Protein AF-A0A0F9AFU7-F1 (afdb_monomer_lite)

Structure (mmCIF, N/CA/C/O backbone):
data_AF-A0A0F9AFU7-F1
#
_entry.id   AF-A0A0F9AFU7-F1
#
loop_
_atom_site.group_PDB
_atom_site.id
_atom_site.type_symbol
_atom_site.label_atom_id
_atom_site.label_alt_id
_atom_site.label_comp_id
_atom_site.label_asym_id
_atom_site.label_entity_id
_atom_site.label_seq_id
_atom_site.pdbx_PDB_ins_code
_atom_site.Cartn_x
_atom_site.Cartn_y
_atom_site.Cartn_z
_atom_site.occupancy
_atom_site.B_iso_or_equiv
_atom_site.auth_seq_id
_atom_site.auth_comp_id
_atom_site.auth_asym_id
_atom_site.auth_atom_id
_atom_site.pdbx_PDB_model_num
ATOM 1 N N . GLY A 1 1 ? -1.092 7.666 -10.863 1.00 79.50 1 GLY A N 1
ATOM 2 C CA . GLY A 1 1 ? -0.490 7.343 -12.167 1.00 79.50 1 GLY A CA 1
ATOM 3 C C . GLY A 1 1 ? -0.559 5.853 -12.412 1.00 79.50 1 GLY A C 1
ATOM 4 O O . GLY A 1 1 ? -1.632 5.374 -12.739 1.00 79.50 1 GLY A O 1
ATOM 5 N N . ALA A 1 2 ? 0.532 5.123 -12.165 1.00 89.94 2 ALA A N 1
ATOM 6 C CA . ALA A 1 2 ? 0.658 3.689 -12.464 1.00 89.94 2 ALA A CA 1
ATOM 7 C C . ALA A 1 2 ? -0.481 2.803 -11.909 1.00 89.94 2 ALA A C 1
ATOM 9 O O . ALA A 1 2 ? -1.067 2.024 -12.652 1.00 89.94 2 ALA A O 1
ATOM 10 N N . ALA A 1 3 ? -0.871 2.971 -10.639 1.00 93.19 3 ALA A N 1
ATOM 11 C CA . ALA A 1 3 ? -1.998 2.228 -10.061 1.00 93.19 3 ALA A CA 1
ATOM 12 C C . ALA A 1 3 ? -3.334 2.494 -10.766 1.00 93.19 3 ALA A C 1
ATOM 14 O O . ALA A 1 3 ? -4.069 1.561 -11.068 1.00 93.19 3 ALA A O 1
ATOM 15 N N . SER A 1 4 ? -3.628 3.761 -11.064 1.00 92.88 4 SER A N 1
ATOM 16 C CA . SER A 1 4 ? -4.833 4.152 -11.798 1.00 92.88 4 SER A CA 1
ATOM 17 C C . SER A 1 4 ? -4.838 3.583 -13.217 1.00 92.88 4 SER A C 1
ATOM 19 O O . SER A 1 4 ? -5.886 3.161 -13.682 1.00 92.88 4 SER A O 1
ATOM 21 N N . ALA A 1 5 ? -3.680 3.526 -13.883 1.00 91.81 5 ALA A N 1
ATOM 22 C CA . ALA A 1 5 ? -3.558 2.913 -15.204 1.00 91.81 5 ALA A CA 1
ATOM 23 C C . ALA A 1 5 ? -3.865 1.408 -15.159 1.00 91.81 5 ALA A C 1
ATOM 25 O O . ALA A 1 5 ? -4.624 0.924 -15.992 1.00 91.81 5 ALA A O 1
ATOM 26 N N . MET A 1 6 ? -3.356 0.689 -14.150 1.00 94.81 6 MET A N 1
ATOM 27 C CA . MET A 1 6 ? -3.692 -0.725 -13.944 1.00 94.81 6 MET A CA 1
ATOM 28 C C . MET A 1 6 ? -5.191 -0.929 -13.699 1.00 94.81 6 MET A C 1
ATOM 30 O O . MET A 1 6 ? -5.783 -1.817 -14.298 1.00 94.81 6 MET A O 1
ATOM 34 N N . ILE A 1 7 ? -5.821 -0.093 -12.867 1.00 95.50 7 ILE A N 1
ATOM 35 C CA . ILE A 1 7 ? -7.273 -0.157 -12.620 1.00 95.50 7 ILE A CA 1
ATOM 36 C C . ILE A 1 7 ? -8.054 0.107 -13.916 1.00 95.50 7 ILE A C 1
ATOM 38 O O . ILE A 1 7 ? -8.916 -0.682 -14.291 1.00 95.50 7 ILE A O 1
ATOM 42 N N . ALA A 1 8 ? -7.704 1.162 -14.654 1.00 94.00 8 ALA A N 1
ATOM 43 C CA . ALA A 1 8 ? -8.353 1.486 -15.920 1.00 94.00 8 ALA A CA 1
ATOM 44 C C . ALA A 1 8 ? -8.182 0.361 -16.960 1.00 94.00 8 ALA A C 1
ATOM 46 O O . ALA A 1 8 ? -9.126 0.029 -17.671 1.00 94.00 8 ALA A O 1
ATOM 47 N N . ALA A 1 9 ? -7.014 -0.286 -17.016 1.00 92.31 9 ALA A N 1
ATOM 48 C CA . ALA A 1 9 ? -6.788 -1.461 -17.860 1.00 92.31 9 ALA A CA 1
ATOM 49 C C . ALA A 1 9 ? -7.528 -2.721 -17.359 1.00 92.31 9 ALA A C 1
ATOM 51 O O . ALA A 1 9 ? -7.772 -3.655 -18.130 1.00 92.31 9 ALA A O 1
ATOM 52 N N . ALA A 1 10 ? -7.875 -2.785 -16.071 1.00 92.56 10 ALA A N 1
ATOM 53 C CA . ALA A 1 10 ? -8.631 -3.884 -15.486 1.00 92.56 10 ALA A CA 1
ATOM 54 C C . ALA A 1 10 ? -10.128 -3.775 -15.810 1.00 92.56 10 ALA A C 1
ATOM 56 O O . ALA A 1 10 ? -10.689 -4.743 -16.324 1.00 92.56 10 ALA A O 1
ATOM 57 N N . ASP A 1 11 ? -10.765 -2.631 -15.547 1.00 92.50 11 ASP A N 1
ATOM 58 C CA . ASP A 1 11 ? -12.226 -2.474 -15.667 1.00 92.50 11 ASP A CA 1
ATOM 59 C C . ASP A 1 11 ? -12.706 -1.125 -16.237 1.00 92.50 11 ASP A C 1
ATOM 61 O O . ASP A 1 11 ? -13.910 -0.878 -16.292 1.00 92.50 11 ASP A O 1
ATOM 65 N N . GLY A 1 12 ? -11.795 -0.252 -16.672 1.00 90.56 12 GLY A N 1
ATOM 66 C CA . GLY A 1 12 ? -12.122 1.068 -17.220 1.00 90.56 12 GLY A CA 1
ATOM 67 C C . GLY A 1 12 ? -12.476 2.131 -16.177 1.00 90.56 12 GLY A C 1
ATOM 68 O O . GLY A 1 12 ? -12.792 3.258 -16.553 1.00 90.56 12 GLY A O 1
ATOM 69 N N . SER A 1 13 ? -12.427 1.816 -14.881 1.00 92.19 13 SER A N 1
ATOM 70 C CA . SER A 1 13 ? -12.729 2.788 -13.830 1.00 92.19 13 SER A CA 1
ATOM 71 C C . SER A 1 13 ? -11.543 3.703 -13.512 1.00 92.19 13 SER A C 1
ATOM 73 O O . SER A 1 13 ? -10.375 3.368 -13.729 1.00 92.19 13 SER A O 1
ATOM 75 N N . PHE A 1 14 ? -11.847 4.885 -12.971 1.00 90.69 14 PHE A N 1
ATOM 76 C CA . PHE A 1 14 ? -10.843 5.872 -12.585 1.00 90.69 14 PHE A CA 1
ATOM 77 C C . PHE A 1 14 ? -11.160 6.470 -11.208 1.00 90.69 14 PHE A C 1
ATOM 79 O O . PHE A 1 14 ? -11.957 7.402 -11.102 1.00 90.69 14 PHE A O 1
ATOM 86 N N . PRO A 1 15 ? -10.575 5.933 -10.123 1.00 89.62 15 PRO A N 1
ATOM 87 C CA . PRO A 1 15 ? -10.860 6.418 -8.776 1.00 89.62 15 PRO A CA 1
ATOM 88 C C . PRO A 1 15 ? -10.328 7.827 -8.540 1.00 89.62 15 PRO A C 1
ATOM 90 O O . PRO A 1 15 ? -9.174 8.115 -8.853 1.00 89.62 15 PRO A O 1
ATOM 93 N N . GLU A 1 16 ? -11.134 8.666 -7.894 1.00 88.19 16 GLU A N 1
ATOM 94 C CA . GLU A 1 16 ? -10.821 10.087 -7.694 1.00 88.19 16 GLU A CA 1
ATOM 95 C C . GLU A 1 16 ? -9.927 10.353 -6.474 1.00 88.19 16 GLU A C 1
ATOM 97 O O . GLU A 1 16 ? -9.190 11.336 -6.438 1.00 88.19 16 GLU A O 1
ATOM 102 N N . THR A 1 17 ? -9.958 9.476 -5.463 1.00 90.62 17 THR A N 1
ATOM 103 C CA . THR A 1 17 ? -9.197 9.660 -4.215 1.00 90.62 17 THR A CA 1
ATOM 104 C C . THR A 1 17 ? -8.090 8.622 -4.054 1.00 90.62 17 THR A C 1
ATOM 106 O O . THR A 1 17 ? -8.246 7.465 -4.448 1.00 90.62 17 THR A O 1
ATOM 109 N N . HIS A 1 18 ? -6.998 8.988 -3.371 1.00 88.69 18 HIS A N 1
ATOM 110 C CA . HIS A 1 18 ? -5.915 8.051 -3.041 1.00 88.69 18 HIS A CA 1
ATOM 111 C C . HIS A 1 18 ? -6.415 6.811 -2.288 1.00 88.69 18 HIS A C 1
ATOM 113 O O . HIS A 1 18 ? -5.990 5.697 -2.587 1.00 88.69 18 HIS A O 1
ATOM 119 N N . ALA A 1 19 ? -7.354 6.987 -1.353 1.00 89.31 19 ALA A N 1
ATOM 120 C CA . ALA A 1 19 ? -7.934 5.883 -0.597 1.00 89.31 19 ALA A CA 1
ATOM 121 C C . ALA A 1 19 ? -8.760 4.943 -1.490 1.00 89.31 19 ALA A C 1
ATOM 123 O O . ALA A 1 19 ? -8.636 3.725 -1.369 1.00 89.31 19 ALA A O 1
ATOM 124 N N . SER A 1 20 ? -9.575 5.483 -2.405 1.00 92.44 20 SER A N 1
ATOM 125 C CA . SER A 1 20 ? -10.328 4.662 -3.362 1.00 92.44 20 SER A CA 1
ATOM 126 C C . SER A 1 20 ? -9.406 3.942 -4.346 1.00 92.44 20 SER A C 1
ATOM 128 O O . SER A 1 20 ? -9.609 2.756 -4.592 1.00 92.44 20 SER A O 1
ATOM 130 N N . THR A 1 21 ? -8.350 4.605 -4.838 1.00 95.12 21 THR A N 1
ATOM 131 C CA . THR A 1 21 ? -7.337 3.972 -5.696 1.00 95.12 21 THR A CA 1
ATOM 132 C C . THR A 1 21 ? -6.652 2.819 -4.970 1.00 95.12 21 THR A C 1
ATOM 134 O O . THR A 1 21 ? -6.544 1.735 -5.531 1.00 95.12 21 THR A O 1
ATOM 137 N N . ALA A 1 22 ? -6.226 3.020 -3.717 1.00 95.12 22 ALA A N 1
ATOM 138 C CA . ALA A 1 22 ? -5.534 1.996 -2.941 1.00 95.12 22 ALA A CA 1
ATOM 139 C C . ALA A 1 22 ? -6.396 0.744 -2.730 1.00 95.12 22 ALA A C 1
ATOM 141 O O . ALA A 1 22 ? -5.929 -0.363 -2.986 1.00 95.12 22 ALA A O 1
ATOM 142 N N . ARG A 1 23 ? -7.665 0.917 -2.335 1.00 94.19 23 ARG A N 1
ATOM 143 C CA . ARG A 1 23 ? -8.606 -0.200 -2.132 1.00 94.19 23 ARG A CA 1
ATOM 144 C C . ARG A 1 23 ? -8.905 -0.951 -3.423 1.00 94.19 23 ARG A C 1
ATOM 146 O O . ARG A 1 23 ? -8.947 -2.176 -3.431 1.00 94.19 23 ARG A O 1
ATOM 153 N N . GLN A 1 24 ? -9.145 -0.225 -4.512 1.00 95.75 24 GLN A N 1
ATOM 154 C CA . GLN A 1 24 ? -9.498 -0.868 -5.770 1.00 95.75 24 GLN A CA 1
ATOM 155 C C . GLN A 1 24 ? -8.309 -1.591 -6.392 1.00 95.75 24 GLN A C 1
ATOM 157 O O . GLN A 1 24 ? -8.471 -2.723 -6.843 1.00 95.75 24 GLN A O 1
ATOM 162 N N . TRP A 1 25 ? -7.126 -0.975 -6.364 1.00 96.88 25 TRP A N 1
ATOM 163 C CA . TRP A 1 25 ? -5.898 -1.611 -6.825 1.00 96.88 25 TRP A CA 1
ATOM 164 C C . TRP A 1 25 ? -5.588 -2.874 -6.019 1.00 96.88 25 TRP A C 1
ATOM 166 O O . TRP A 1 25 ? -5.298 -3.915 -6.599 1.00 96.88 25 TRP A O 1
ATOM 176 N N . ASP A 1 26 ? -5.719 -2.808 -4.693 1.00 96.56 26 ASP A N 1
ATOM 177 C CA . ASP A 1 26 ? -5.534 -3.963 -3.819 1.00 96.56 26 ASP A CA 1
ATOM 178 C C . ASP A 1 26 ? -6.457 -5.128 -4.205 1.00 96.56 26 ASP A C 1
ATOM 180 O O . ASP A 1 26 ? -5.984 -6.224 -4.496 1.00 96.56 26 ASP A O 1
ATOM 184 N N . ARG A 1 27 ? -7.765 -4.870 -4.309 1.00 95.25 27 ARG A N 1
ATOM 185 C CA . ARG A 1 27 ? -8.769 -5.877 -4.683 1.00 95.25 27 ARG A CA 1
ATOM 186 C C . ARG A 1 27 ? -8.544 -6.464 -6.080 1.00 95.25 27 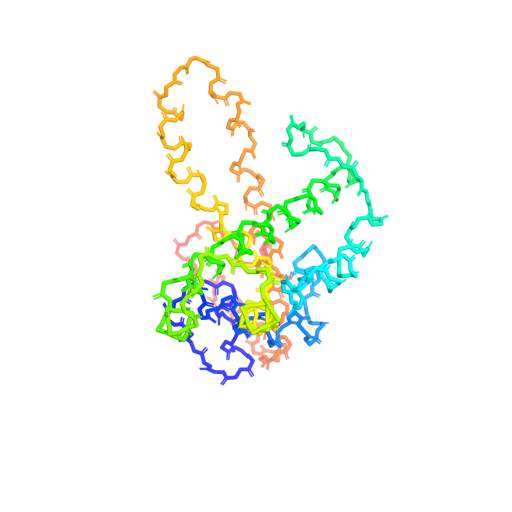ARG A C 1
ATOM 188 O O . ARG A 1 27 ? -8.741 -7.653 -6.290 1.00 95.25 27 ARG A O 1
ATOM 195 N N . GLN A 1 28 ? -8.205 -5.633 -7.065 1.00 95.31 28 GLN A N 1
ATOM 196 C CA . GLN A 1 28 ? -8.153 -6.062 -8.469 1.00 95.31 28 GLN A CA 1
ATOM 197 C C . GLN A 1 28 ? -6.817 -6.660 -8.880 1.00 95.31 28 GLN A C 1
ATOM 199 O O . GLN A 1 28 ? -6.785 -7.487 -9.785 1.00 95.31 28 GLN A O 1
ATOM 204 N N . ILE A 1 29 ? -5.726 -6.217 -8.258 1.00 96.44 29 ILE A N 1
ATOM 205 C CA . ILE A 1 29 ? -4.370 -6.542 -8.698 1.00 96.44 29 ILE A CA 1
ATOM 206 C C . ILE A 1 29 ? -3.667 -7.398 -7.650 1.00 96.44 29 ILE A C 1
ATOM 208 O O . ILE A 1 29 ? -3.173 -8.478 -7.971 1.00 96.44 29 ILE A O 1
ATOM 212 N N . VAL A 1 30 ? -3.635 -6.959 -6.392 1.00 96.56 30 VAL A N 1
ATOM 213 C CA . VAL A 1 30 ? -2.870 -7.663 -5.353 1.00 96.56 30 VAL A CA 1
ATOM 214 C C . VAL A 1 30 ? -3.582 -8.934 -4.906 1.00 96.56 30 VAL A C 1
ATOM 216 O O . VAL A 1 30 ? -2.985 -10.007 -4.924 1.00 96.56 30 VAL A O 1
ATOM 219 N N . GLU A 1 31 ? -4.873 -8.845 -4.581 1.00 95.38 31 GLU A N 1
ATOM 220 C CA . GLU A 1 31 ? -5.696 -9.996 -4.182 1.00 95.38 31 GLU A CA 1
ATOM 221 C C . GLU A 1 31 ? -5.758 -11.065 -5.273 1.00 95.38 31 GLU A C 1
ATOM 223 O O . GLU A 1 31 ? -5.687 -12.263 -5.004 1.00 95.38 31 GLU A O 1
ATOM 228 N N . ALA A 1 32 ? -5.821 -10.611 -6.525 1.00 94.88 32 ALA A N 1
ATOM 229 C CA . ALA A 1 32 ? -5.821 -11.454 -7.709 1.00 94.88 32 ALA A CA 1
ATOM 230 C C . ALA A 1 32 ? -4.438 -12.052 -8.036 1.00 94.88 32 ALA A C 1
ATOM 232 O O . ALA A 1 32 ? -4.317 -12.782 -9.019 1.00 94.88 32 ALA A O 1
ATOM 233 N N . LYS A 1 33 ? -3.404 -11.772 -7.226 1.00 94.88 33 LYS A N 1
ATOM 234 C CA . LYS A 1 33 ? -2.023 -12.261 -7.390 1.00 94.88 33 LYS A CA 1
ATOM 235 C C . LYS A 1 33 ? -1.381 -11.840 -8.717 1.00 94.88 33 LYS A C 1
ATOM 237 O O . LYS A 1 33 ? -0.629 -12.595 -9.324 1.00 94.88 33 LYS A O 1
ATOM 242 N N . LEU A 1 34 ? -1.690 -10.623 -9.158 1.00 94.94 34 LEU A N 1
ATOM 243 C CA . LEU A 1 34 ? -1.178 -10.026 -10.395 1.00 94.94 34 LEU A CA 1
ATOM 244 C C . LEU A 1 34 ? -0.029 -9.041 -10.136 1.00 94.94 34 LEU A C 1
ATOM 246 O O . LEU A 1 34 ? 0.659 -8.643 -11.072 1.00 94.94 34 LEU A O 1
ATOM 250 N N . ALA A 1 35 ? 0.182 -8.645 -8.878 1.00 95.50 35 ALA A N 1
ATOM 251 C CA . ALA A 1 35 ? 1.340 -7.862 -8.460 1.00 95.50 35 ALA A CA 1
ATOM 252 C C . ALA A 1 35 ? 2.535 -8.772 -8.134 1.00 95.50 35 ALA A C 1
ATOM 254 O O . ALA A 1 35 ? 2.363 -9.896 -7.663 1.00 95.50 35 ALA A O 1
ATOM 255 N N . MET A 1 36 ? 3.748 -8.250 -8.317 1.00 93.44 36 MET A N 1
ATOM 256 C CA . MET A 1 36 ? 4.993 -8.905 -7.906 1.00 93.44 36 MET A CA 1
ATOM 257 C C . MET A 1 36 ? 5.531 -8.326 -6.595 1.00 93.44 36 MET A C 1
ATOM 259 O O . MET A 1 36 ? 5.256 -7.175 -6.254 1.00 93.44 36 MET A O 1
ATOM 263 N N . ALA A 1 37 ? 6.330 -9.106 -5.868 1.00 91.38 37 ALA A N 1
ATOM 264 C CA . ALA A 1 37 ? 6.994 -8.627 -4.660 1.00 91.38 37 ALA A CA 1
ATOM 265 C C . ALA A 1 37 ? 7.993 -7.491 -4.985 1.00 91.38 37 ALA A C 1
ATOM 267 O O . ALA A 1 37 ? 8.631 -7.541 -6.038 1.00 91.38 37 ALA A O 1
ATOM 268 N N . PRO A 1 38 ? 8.165 -6.488 -4.099 1.00 92.12 38 PRO A N 1
ATOM 269 C CA . PRO A 1 38 ? 7.501 -6.318 -2.797 1.00 92.12 38 PRO A CA 1
ATOM 270 C C . PRO A 1 38 ? 6.067 -5.762 -2.881 1.00 92.12 38 PRO A C 1
ATOM 272 O O . PRO A 1 38 ? 5.334 -5.817 -1.900 1.00 92.12 38 PRO A O 1
ATOM 275 N N . PHE A 1 39 ? 5.634 -5.257 -4.040 1.00 95.75 39 PHE A N 1
ATOM 276 C CA . PHE A 1 39 ? 4.335 -4.587 -4.205 1.00 95.75 39 PHE A CA 1
ATOM 277 C C . PHE A 1 39 ? 3.123 -5.498 -3.967 1.00 95.75 39 PHE A C 1
ATOM 279 O O . PHE A 1 39 ? 2.029 -5.007 -3.697 1.00 95.75 39 PHE A O 1
ATOM 286 N N . SER A 1 40 ? 3.315 -6.812 -4.082 1.00 95.69 40 SER A N 1
ATOM 287 C CA . SER A 1 40 ? 2.298 -7.831 -3.832 1.00 95.69 40 SER A CA 1
ATOM 288 C C . SER A 1 40 ? 2.023 -8.104 -2.356 1.00 95.69 40 SER A C 1
ATOM 290 O O . SER A 1 40 ? 1.057 -8.797 -2.046 1.00 95.69 40 SER A O 1
ATOM 292 N N . ASP A 1 41 ? 2.882 -7.641 -1.447 1.00 96.00 41 ASP A N 1
ATOM 293 C CA . ASP A 1 41 ? 2.664 -7.866 -0.023 1.00 96.00 41 ASP A CA 1
ATOM 294 C C . ASP A 1 41 ? 1.479 -7.021 0.455 1.00 96.00 41 ASP A C 1
ATOM 296 O O . ASP A 1 41 ? 1.412 -5.809 0.230 1.00 96.00 41 ASP A O 1
ATOM 300 N N . ARG A 1 42 ? 0.522 -7.678 1.110 1.00 95.44 42 ARG A N 1
ATOM 301 C CA . ARG A 1 42 ? -0.675 -7.044 1.660 1.00 95.44 42 ARG A CA 1
ATOM 302 C C . ARG A 1 42 ? -1.067 -7.670 2.983 1.00 95.44 42 ARG A C 1
ATOM 304 O O . ARG A 1 42 ? -0.733 -8.817 3.254 1.00 95.44 42 ARG A O 1
ATOM 311 N N . LEU A 1 43 ? -1.844 -6.913 3.745 1.00 97.19 43 LEU A N 1
ATOM 312 C CA . LEU A 1 43 ? -2.631 -7.402 4.867 1.00 97.19 43 LEU A CA 1
ATOM 313 C C . LEU A 1 43 ? -4.092 -7.348 4.431 1.00 97.19 43 LEU A C 1
ATOM 315 O O . LEU A 1 43 ? -4.602 -6.271 4.114 1.00 97.19 43 LEU A O 1
ATOM 319 N N . GLY A 1 44 ? -4.755 -8.496 4.340 1.00 95.69 44 GLY A N 1
ATOM 320 C CA . GLY A 1 44 ? -6.147 -8.591 3.906 1.00 95.69 44 GLY A CA 1
ATOM 321 C C . GLY A 1 44 ? -7.131 -8.033 4.930 1.00 95.69 44 GLY A C 1
ATOM 322 O O . GLY A 1 44 ? -8.201 -7.564 4.549 1.00 95.69 44 GLY A O 1
ATOM 323 N N . SER A 1 45 ? -6.735 -8.030 6.200 1.00 96.44 45 SER A N 1
ATOM 324 C CA . SER A 1 45 ? -7.494 -7.488 7.317 1.00 96.44 45 SER A CA 1
ATOM 325 C C . SER A 1 45 ? -6.563 -6.815 8.322 1.00 96.44 45 SER A C 1
ATOM 327 O O . SER A 1 45 ? -5.368 -7.104 8.382 1.00 96.44 45 SER A O 1
ATOM 329 N N . LEU A 1 46 ? -7.124 -5.939 9.154 1.00 97.12 46 LEU A N 1
ATOM 330 C CA . LEU A 1 46 ? -6.455 -5.409 10.340 1.00 97.12 46 LEU A CA 1
ATOM 331 C C . LEU A 1 46 ? -6.812 -6.163 11.625 1.00 97.12 46 LEU A C 1
ATOM 333 O O . LEU A 1 46 ? -6.404 -5.748 12.712 1.00 97.12 46 LEU A O 1
ATOM 337 N N . VAL A 1 47 ? -7.559 -7.266 11.543 1.00 96.00 47 VAL A N 1
ATOM 338 C CA . VAL A 1 47 ? -7.780 -8.146 12.694 1.00 96.00 47 VAL A CA 1
ATOM 339 C C . VAL A 1 47 ? -6.444 -8.769 13.099 1.00 96.00 47 VAL A C 1
ATOM 341 O O . VAL A 1 47 ? -5.672 -9.221 12.262 1.00 96.00 47 VAL A O 1
ATOM 344 N N . LYS A 1 48 ? -6.147 -8.787 14.404 1.00 92.69 48 LYS A N 1
ATOM 345 C CA . LYS A 1 48 ? -4.815 -9.150 14.915 1.00 92.69 48 LYS A CA 1
ATOM 346 C C . LYS A 1 48 ? -4.321 -10.522 14.434 1.00 92.69 48 LYS A C 1
ATOM 348 O O . LYS A 1 48 ? -3.151 -10.642 14.100 1.00 92.69 48 LYS A O 1
ATOM 353 N N . SER A 1 49 ? -5.182 -11.542 14.423 1.00 94.56 49 SER A N 1
ATOM 354 C CA . SER A 1 49 ? -4.824 -12.882 13.929 1.00 94.56 49 SER A CA 1
ATOM 355 C C . SER A 1 49 ? -4.409 -12.860 12.464 1.00 94.56 49 SER A C 1
ATOM 357 O O . SER A 1 49 ? -3.424 -13.492 12.094 1.00 94.56 49 SER A O 1
ATOM 359 N N . ASP A 1 50 ? -5.147 -12.103 11.661 1.00 95.94 50 ASP A N 1
ATOM 360 C CA . ASP A 1 50 ? -4.996 -12.055 10.213 1.00 95.94 50 ASP A CA 1
ATOM 361 C C . ASP A 1 50 ? -3.739 -11.263 9.857 1.00 95.94 50 ASP A C 1
ATOM 363 O O . ASP A 1 50 ? -2.944 -11.714 9.044 1.00 95.94 50 ASP A O 1
ATOM 367 N N . VAL A 1 51 ? -3.480 -10.156 10.565 1.00 96.44 51 VAL A N 1
ATOM 368 C CA . VAL A 1 51 ? -2.234 -9.386 10.442 1.00 96.44 51 VAL A CA 1
ATOM 369 C C . VAL A 1 51 ? -1.010 -10.259 10.723 1.00 96.44 51 VAL A C 1
ATOM 371 O O . VAL A 1 51 ? -0.053 -10.226 9.955 1.00 96.44 51 VAL A O 1
ATOM 374 N N . GLU A 1 52 ? -1.011 -11.045 11.803 1.00 95.19 52 GLU A N 1
ATOM 375 C CA . GLU A 1 52 ? 0.121 -11.931 12.111 1.00 95.19 52 GLU A CA 1
ATOM 376 C C . GLU A 1 52 ? 0.276 -13.051 11.068 1.00 95.19 52 GLU A C 1
ATOM 378 O O . GLU A 1 52 ? 1.400 -13.384 10.680 1.00 95.19 52 GLU A O 1
ATOM 383 N N . GLY A 1 53 ? -0.839 -13.593 10.570 1.00 96.62 53 GLY A N 1
ATOM 384 C CA . GLY A 1 53 ? -0.842 -14.562 9.475 1.00 96.62 53 GLY A CA 1
ATOM 385 C C . GLY A 1 53 ? -0.228 -13.985 8.198 1.00 96.62 53 GLY A C 1
ATOM 386 O O . GLY A 1 53 ? 0.752 -14.524 7.683 1.00 96.62 53 GLY A O 1
ATOM 387 N N . ASP A 1 54 ? -0.737 -12.844 7.743 1.00 96.00 54 ASP A N 1
ATOM 388 C CA . ASP A 1 54 ? -0.304 -12.174 6.515 1.00 96.00 54 ASP A CA 1
ATOM 389 C C . ASP A 1 54 ? 1.153 -11.688 6.599 1.00 96.00 54 ASP A C 1
ATOM 391 O O . ASP A 1 54 ? 1.886 -11.740 5.611 1.00 96.00 54 ASP A O 1
ATOM 395 N N . LEU A 1 55 ? 1.627 -11.286 7.786 1.00 95.94 55 LEU A N 1
ATOM 396 C CA . LEU A 1 55 ? 3.021 -10.879 8.009 1.00 95.94 55 LEU A CA 1
ATOM 397 C C . LEU A 1 55 ? 4.017 -12.045 8.027 1.00 95.94 55 LEU A C 1
ATOM 399 O O . LEU A 1 55 ? 5.224 -11.796 7.973 1.00 95.94 55 LEU A O 1
ATOM 403 N N . THR A 1 56 ? 3.564 -13.300 8.072 1.00 95.81 56 THR A N 1
ATOM 404 C CA . THR A 1 56 ? 4.463 -14.466 8.116 1.00 95.81 56 THR A CA 1
ATOM 405 C C . THR A 1 56 ? 5.346 -14.544 6.866 1.00 95.81 56 THR A C 1
ATOM 407 O O . THR A 1 56 ? 6.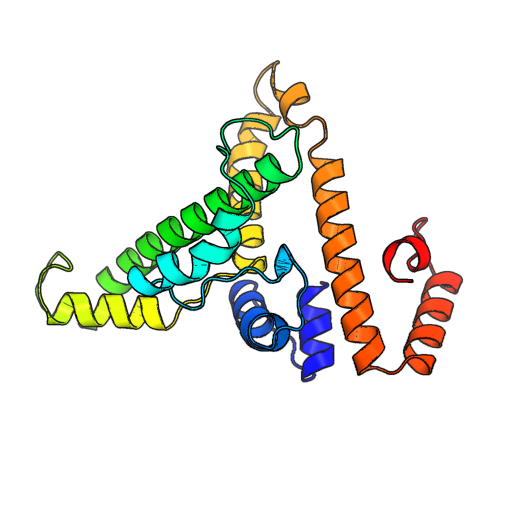560 -14.715 6.979 1.00 95.81 56 THR A O 1
ATOM 410 N N . GLY A 1 57 ? 4.768 -14.347 5.674 1.00 92.88 57 GLY A N 1
ATOM 411 C CA . GLY A 1 57 ? 5.517 -14.335 4.412 1.00 92.88 57 GLY A CA 1
ATOM 412 C C . GLY A 1 57 ? 6.563 -13.213 4.359 1.00 92.88 57 GLY A C 1
ATOM 413 O O . GLY A 1 57 ? 7.750 -13.515 4.218 1.00 92.88 57 GLY A O 1
ATOM 414 N N . PRO A 1 58 ? 6.177 -11.938 4.553 1.00 93.62 58 PRO A N 1
ATOM 415 C CA . PRO A 1 58 ? 7.111 -10.821 4.666 1.00 93.62 58 PRO A CA 1
ATOM 416 C C . PRO A 1 58 ? 8.239 -11.040 5.670 1.00 93.62 58 PRO A C 1
ATOM 418 O O . PRO A 1 58 ? 9.404 -10.896 5.303 1.00 93.62 58 PRO A O 1
ATOM 421 N N . ARG A 1 59 ? 7.925 -11.474 6.894 1.00 94.88 59 ARG A N 1
ATOM 422 C CA . ARG A 1 59 ? 8.927 -11.684 7.951 1.00 94.88 59 ARG A CA 1
ATOM 423 C C . ARG A 1 59 ? 9.857 -12.870 7.690 1.00 94.88 59 ARG A C 1
ATOM 425 O O . ARG A 1 59 ? 10.982 -12.869 8.179 1.00 94.88 59 ARG A O 1
ATOM 432 N N . SER A 1 60 ? 9.440 -13.865 6.905 1.00 95.00 60 SER A N 1
ATOM 433 C CA . SER A 1 60 ? 10.313 -14.992 6.544 1.00 95.00 60 SER A CA 1
ATOM 434 C C . SER A 1 60 ? 11.488 -14.602 5.638 1.00 95.00 60 SER A C 1
ATOM 436 O O . SER A 1 60 ? 12.480 -15.324 5.590 1.00 95.00 60 SER A O 1
ATOM 438 N N . ARG A 1 61 ? 11.405 -13.456 4.943 1.00 94.56 61 ARG A N 1
ATOM 439 C CA . ARG A 1 61 ? 12.461 -12.966 4.038 1.00 94.56 61 ARG A CA 1
ATOM 440 C C . ARG A 1 61 ? 13.578 -12.208 4.758 1.00 94.56 61 ARG A C 1
ATOM 442 O O . ARG A 1 61 ? 14.636 -11.994 4.173 1.00 94.56 61 ARG A O 1
ATOM 449 N N . GLY A 1 62 ? 13.357 -11.802 6.007 1.00 91.94 62 GLY A N 1
ATOM 450 C CA . GLY A 1 62 ? 14.351 -11.098 6.806 1.00 91.94 62 GLY A CA 1
ATOM 451 C C . GLY A 1 62 ? 13.762 -10.366 8.009 1.00 91.94 62 GLY A C 1
ATOM 452 O O . GLY A 1 62 ? 12.550 -10.214 8.149 1.00 91.94 62 GLY A O 1
ATOM 453 N N . SER A 1 63 ? 14.650 -9.888 8.880 1.00 91.38 63 SER A N 1
ATOM 454 C CA . SER A 1 63 ? 14.314 -9.069 10.047 1.00 91.38 63 SER A CA 1
ATOM 455 C C . SER A 1 63 ? 15.356 -7.968 10.204 1.00 91.38 63 SER A C 1
ATOM 457 O O . SER A 1 63 ? 16.558 -8.240 10.246 1.00 91.38 63 SER A O 1
ATOM 459 N N . HIS A 1 64 ? 14.902 -6.719 10.244 1.00 94.06 64 HIS A N 1
ATOM 460 C CA . HIS A 1 64 ? 15.762 -5.555 10.415 1.00 94.06 64 HIS A CA 1
ATOM 461 C C . HIS A 1 64 ? 14.947 -4.356 10.879 1.00 94.06 64 HIS A C 1
ATOM 463 O O . HIS A 1 64 ? 13.758 -4.279 10.585 1.00 94.06 64 HIS A O 1
ATOM 469 N N . SER A 1 65 ? 15.608 -3.440 11.588 1.00 92.31 65 SER A N 1
ATOM 470 C CA . SER A 1 65 ? 14.984 -2.217 12.086 1.00 92.31 65 SER A CA 1
ATOM 471 C C . SER A 1 65 ? 15.054 -1.093 11.051 1.00 92.31 65 SER A C 1
ATOM 473 O O . SER A 1 65 ? 16.133 -0.782 10.550 1.00 92.31 65 SER A O 1
ATOM 475 N N . LEU A 1 66 ? 13.950 -0.381 10.850 1.00 87.75 66 LEU A N 1
ATOM 476 C CA . LEU A 1 66 ? 13.818 0.871 10.105 1.00 87.75 66 LEU A CA 1
ATOM 477 C C . LEU A 1 66 ? 14.653 2.006 10.703 1.00 87.75 66 LEU A C 1
ATOM 479 O O . LEU A 1 66 ? 14.864 3.029 10.054 1.00 87.75 66 LEU A O 1
ATOM 483 N N . THR A 1 67 ? 15.117 1.864 11.947 1.00 86.69 67 THR A N 1
ATOM 484 C CA . THR A 1 67 ? 16.032 2.823 12.583 1.00 86.69 67 THR A CA 1
ATOM 485 C C . THR A 1 67 ? 17.490 2.603 12.178 1.00 86.69 67 THR A C 1
ATOM 487 O O . THR A 1 67 ? 18.380 3.263 12.712 1.00 86.69 67 THR A O 1
ATOM 490 N N . SER A 1 68 ? 17.770 1.645 11.295 1.00 84.44 68 SER A N 1
ATOM 491 C CA . SER A 1 68 ? 19.104 1.318 10.800 1.00 84.44 68 SER A CA 1
ATOM 492 C C . SER A 1 68 ? 19.080 1.191 9.280 1.00 84.44 68 SER A C 1
ATOM 494 O O . SER A 1 68 ? 18.144 0.648 8.704 1.00 84.44 68 SER A O 1
ATOM 496 N N . VAL A 1 69 ? 20.107 1.731 8.620 1.00 85.94 69 VAL A N 1
ATOM 497 C CA . VAL A 1 69 ? 20.202 1.685 7.155 1.00 85.94 69 VAL A CA 1
ATOM 498 C C . VAL A 1 69 ? 20.512 0.246 6.724 1.00 85.94 69 VAL A C 1
ATOM 500 O O . VAL A 1 69 ? 21.558 -0.274 7.134 1.00 85.94 69 VAL A O 1
ATOM 503 N N . PRO A 1 70 ? 19.655 -0.397 5.907 1.00 90.75 70 PRO A N 1
ATOM 504 C CA . PRO A 1 70 ? 19.901 -1.752 5.434 1.00 90.75 70 PRO A CA 1
ATOM 505 C C . PRO A 1 70 ? 21.085 -1.774 4.460 1.00 90.75 70 PRO A C 1
ATOM 507 O O . PRO A 1 70 ? 21.263 -0.873 3.645 1.00 90.75 70 PRO A O 1
ATOM 510 N N . ARG A 1 71 ? 21.906 -2.823 4.542 1.00 92.44 71 ARG A N 1
ATOM 511 C CA . ARG A 1 71 ? 23.092 -3.048 3.695 1.00 92.44 71 ARG A CA 1
ATOM 512 C C . ARG A 1 71 ? 23.015 -4.329 2.874 1.00 92.44 71 ARG A C 1
ATOM 514 O O . ARG A 1 71 ? 23.864 -4.549 2.016 1.00 92.44 71 ARG A O 1
ATOM 521 N N . THR A 1 72 ? 22.033 -5.180 3.155 1.00 94.44 72 THR A N 1
ATOM 522 C CA . THR A 1 72 ? 21.802 -6.425 2.420 1.00 94.44 72 THR A CA 1
ATOM 523 C C . THR A 1 72 ? 20.335 -6.533 2.004 1.00 94.44 72 THR A C 1
ATOM 525 O O . THR A 1 72 ? 19.472 -5.911 2.637 1.00 94.44 72 THR A O 1
ATOM 528 N N . PRO A 1 73 ? 20.020 -7.327 0.966 1.00 93.06 73 PRO A N 1
ATOM 529 C CA . PRO A 1 73 ? 18.639 -7.577 0.562 1.00 93.06 73 PRO A CA 1
ATOM 530 C C . PRO A 1 73 ? 17.761 -8.118 1.699 1.00 93.06 73 PRO A C 1
ATOM 532 O O . PRO A 1 73 ? 16.625 -7.687 1.856 1.00 93.06 73 PRO A O 1
ATOM 535 N N . GLU A 1 74 ? 18.284 -9.009 2.542 1.00 94.75 74 GLU A N 1
ATOM 536 C CA . GLU A 1 74 ? 17.561 -9.576 3.690 1.00 94.75 74 GLU A CA 1
ATOM 537 C C . GLU A 1 74 ? 17.223 -8.492 4.720 1.00 94.75 74 GLU A C 1
ATOM 539 O O . GLU A 1 74 ? 16.137 -8.486 5.301 1.00 94.75 74 GLU A O 1
ATOM 544 N N . GLN A 1 75 ? 18.132 -7.534 4.927 1.00 95.44 75 GLN A N 1
ATOM 545 C CA . GLN A 1 75 ? 17.869 -6.390 5.796 1.00 95.44 75 GLN A CA 1
ATOM 546 C C . GLN A 1 75 ? 16.800 -5.472 5.199 1.00 95.44 75 GLN A C 1
ATOM 548 O O . GLN A 1 75 ? 15.918 -5.017 5.922 1.00 95.44 75 GLN A O 1
ATOM 553 N N . ALA A 1 76 ? 16.827 -5.245 3.882 1.00 93.00 76 ALA A N 1
ATOM 554 C CA . ALA A 1 76 ? 15.791 -4.477 3.195 1.00 93.00 76 ALA A CA 1
ATOM 555 C C . ALA A 1 76 ? 14.411 -5.152 3.312 1.00 93.00 76 ALA A C 1
ATOM 557 O O . ALA A 1 76 ? 13.424 -4.478 3.610 1.00 93.00 76 ALA A O 1
ATOM 558 N N . TRP A 1 77 ? 14.345 -6.482 3.179 1.00 95.44 77 TRP A N 1
ATOM 559 C CA . TRP A 1 77 ? 13.123 -7.252 3.432 1.00 95.44 77 TRP A CA 1
ATOM 560 C C . TRP A 1 77 ? 12.634 -7.129 4.876 1.00 95.44 77 TRP A C 1
ATOM 562 O O . TRP A 1 77 ? 11.434 -6.983 5.106 1.00 95.44 77 TRP A O 1
ATOM 572 N N . GLY A 1 78 ? 13.555 -7.129 5.840 1.00 95.00 78 GLY A N 1
ATOM 573 C CA . GLY A 1 78 ? 13.242 -6.881 7.243 1.00 95.00 78 GLY A CA 1
ATOM 574 C C . GLY A 1 78 ? 12.627 -5.499 7.482 1.00 95.00 78 GLY A C 1
ATOM 575 O O . GLY A 1 78 ? 11.562 -5.403 8.091 1.00 95.00 78 GLY A O 1
ATOM 576 N N . CYS A 1 79 ? 13.242 -4.447 6.933 1.00 94.50 79 CYS A N 1
ATOM 577 C CA . CYS A 1 79 ? 12.716 -3.080 6.994 1.00 94.50 79 CYS A CA 1
ATOM 578 C C . CYS A 1 79 ? 11.322 -2.972 6.364 1.00 94.50 79 CYS A C 1
ATOM 580 O O . CYS A 1 79 ? 10.441 -2.320 6.922 1.00 94.50 79 CYS A O 1
ATOM 582 N N . HIS A 1 80 ? 11.106 -3.623 5.218 1.00 94.44 80 HIS A N 1
ATOM 583 C CA . HIS A 1 80 ? 9.800 -3.684 4.558 1.00 94.44 80 HIS A CA 1
ATOM 584 C C . HIS A 1 80 ? 8.739 -4.327 5.459 1.00 94.44 80 HIS A C 1
ATOM 586 O O . HIS A 1 80 ? 7.690 -3.733 5.705 1.00 94.44 80 HIS A O 1
ATOM 592 N N . ALA A 1 81 ? 9.033 -5.496 6.035 1.00 95.88 81 ALA A N 1
ATOM 593 C CA . ALA A 1 81 ? 8.112 -6.182 6.940 1.00 95.88 81 ALA A CA 1
ATOM 594 C C . ALA A 1 81 ? 7.790 -5.347 8.195 1.00 95.88 81 ALA A C 1
ATOM 596 O O . ALA A 1 81 ? 6.637 -5.310 8.639 1.00 95.88 81 ALA A O 1
ATOM 597 N N . GLU A 1 82 ? 8.778 -4.645 8.759 1.00 95.75 82 GLU A N 1
ATOM 598 C CA . GLU A 1 82 ? 8.548 -3.730 9.878 1.00 95.75 82 GLU A CA 1
ATOM 599 C C . GLU A 1 82 ? 7.703 -2.519 9.461 1.00 95.75 82 GLU A C 1
ATOM 601 O O . GLU A 1 82 ? 6.805 -2.109 10.203 1.00 95.75 82 GLU A O 1
ATOM 606 N N . TYR A 1 83 ? 7.924 -1.963 8.267 1.00 95.44 83 TYR A N 1
ATOM 607 C CA . TYR A 1 83 ? 7.140 -0.831 7.774 1.00 95.44 83 TYR A CA 1
ATOM 608 C C . TYR A 1 83 ? 5.676 -1.204 7.553 1.00 95.44 83 TYR A C 1
ATOM 610 O O . TYR A 1 83 ? 4.787 -0.464 7.997 1.00 95.44 83 TYR A O 1
ATOM 618 N N . LEU A 1 84 ? 5.426 -2.372 6.961 1.00 95.94 84 LEU A N 1
ATOM 619 C CA . LEU A 1 84 ? 4.091 -2.924 6.761 1.00 95.94 84 LEU A CA 1
ATOM 620 C C . LEU A 1 84 ? 3.389 -3.152 8.104 1.00 95.94 84 LEU A C 1
ATOM 622 O O . LEU A 1 84 ? 2.280 -2.657 8.324 1.00 95.94 84 LEU A O 1
ATOM 626 N N . SER A 1 85 ? 4.073 -3.798 9.055 1.00 96.19 85 SER A N 1
ATOM 627 C CA . SER A 1 85 ? 3.571 -4.008 10.418 1.00 96.19 85 SER A CA 1
ATOM 628 C C . SER A 1 85 ? 3.267 -2.683 11.125 1.00 96.19 85 SER A C 1
ATOM 630 O O . SER A 1 85 ? 2.208 -2.519 11.727 1.00 96.19 85 SER A O 1
ATOM 632 N N . GLY A 1 86 ? 4.164 -1.701 11.032 1.00 95.56 86 GLY A N 1
ATOM 633 C CA . GLY A 1 86 ? 3.971 -0.384 11.629 1.00 95.56 86 GLY A CA 1
ATOM 634 C C . GLY A 1 86 ? 2.862 0.425 10.953 1.00 95.56 86 GLY A C 1
ATOM 635 O O . GLY A 1 86 ? 2.294 1.325 11.578 1.00 95.56 86 GLY A O 1
ATOM 636 N N . THR A 1 87 ? 2.566 0.157 9.679 1.00 95.44 87 THR A N 1
ATOM 637 C CA . THR A 1 87 ? 1.433 0.746 8.949 1.00 95.44 87 THR A CA 1
ATOM 638 C C . THR A 1 87 ? 0.122 0.143 9.431 1.00 95.44 87 THR A C 1
ATOM 640 O O . THR A 1 87 ? -0.802 0.902 9.722 1.00 95.44 87 THR A O 1
ATOM 643 N N . ALA A 1 88 ? 0.080 -1.176 9.634 1.00 96.56 88 ALA A N 1
ATOM 644 C CA . ALA A 1 88 ? -1.057 -1.872 10.228 1.00 96.56 88 ALA A CA 1
ATOM 645 C C . ALA A 1 88 ? -1.416 -1.305 11.606 1.00 96.56 88 ALA A C 1
ATOM 647 O O . ALA A 1 88 ? -2.557 -0.906 11.825 1.00 96.56 88 ALA A O 1
ATOM 648 N N . SER A 1 89 ? -0.430 -1.169 12.501 1.00 96.06 89 SER A N 1
ATOM 649 C CA . SER A 1 89 ? -0.648 -0.629 13.851 1.00 96.06 89 SER A CA 1
ATOM 650 C C . SER A 1 89 ? -1.191 0.801 13.833 1.00 96.06 89 SER A C 1
ATOM 652 O O . SER A 1 89 ? -2.044 1.164 14.643 1.00 96.06 89 SER A O 1
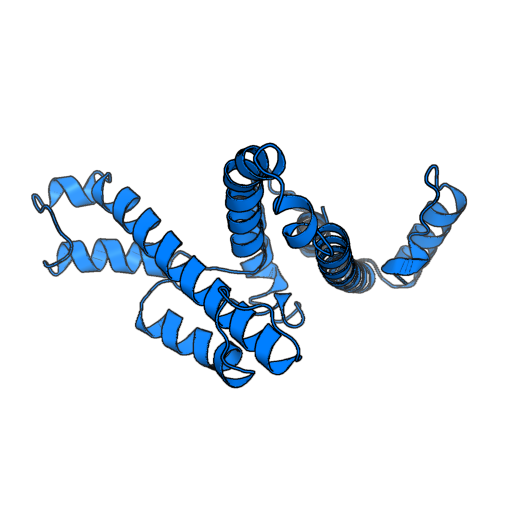ATOM 654 N N . TRP A 1 90 ? -0.709 1.635 12.906 1.00 94.44 90 TRP A N 1
ATOM 655 C CA . TRP A 1 90 ? -1.199 3.007 12.775 1.00 94.44 90 TRP A CA 1
ATOM 656 C C . TRP A 1 90 ? -2.642 3.052 12.251 1.00 94.44 90 TRP A C 1
ATOM 658 O O . TRP A 1 90 ? -3.457 3.799 12.790 1.00 94.44 90 TRP A O 1
ATOM 668 N N . GLU A 1 91 ? -2.981 2.235 11.251 1.00 95.06 91 GLU A N 1
ATOM 669 C CA . GLU A 1 91 ? -4.349 2.160 10.720 1.00 95.06 91 GLU A CA 1
ATOM 670 C C . GLU A 1 91 ? -5.330 1.531 11.716 1.00 95.06 91 GLU A C 1
ATOM 672 O O . GLU A 1 91 ? -6.465 1.991 11.815 1.00 95.06 91 GLU A O 1
ATOM 677 N N . GLN A 1 92 ? -4.899 0.549 12.516 1.00 96.31 92 GLN A N 1
ATOM 678 C CA . GLN A 1 92 ? -5.690 0.019 13.632 1.00 96.31 92 GLN A CA 1
ATOM 679 C C . GLN A 1 92 ? -6.052 1.132 14.617 1.00 96.31 92 GLN A C 1
ATOM 681 O O . GLN A 1 92 ? -7.226 1.315 14.934 1.00 96.31 92 GLN A O 1
ATOM 686 N N . TRP A 1 93 ? -5.068 1.924 15.055 1.00 95.94 93 TRP A N 1
ATOM 687 C CA . TRP A 1 93 ? -5.321 3.062 15.939 1.00 95.94 93 TRP A CA 1
ATOM 688 C C . TRP A 1 93 ? -6.265 4.091 15.299 1.00 95.94 93 TRP A C 1
ATOM 690 O O . TRP A 1 93 ? -7.196 4.563 15.952 1.00 95.94 93 TRP A O 1
ATOM 700 N N . ASN A 1 94 ? -6.061 4.416 14.020 1.00 94.69 94 ASN A N 1
ATOM 701 C CA . ASN A 1 94 ? -6.896 5.364 13.281 1.00 94.69 94 ASN A CA 1
ATOM 702 C C . ASN A 1 94 ? -8.358 4.887 13.196 1.00 94.69 94 ASN A C 1
ATOM 704 O O . ASN A 1 94 ? -9.281 5.645 13.498 1.00 94.69 94 ASN A O 1
ATOM 708 N N . LEU A 1 95 ? -8.578 3.614 12.857 1.00 95.50 95 LEU A N 1
ATOM 709 C CA . LEU A 1 95 ? -9.908 3.005 12.848 1.00 95.50 95 LEU A CA 1
ATOM 710 C C . LEU A 1 95 ? -10.531 2.971 14.242 1.00 95.50 95 LEU A C 1
ATOM 712 O O . LEU A 1 95 ? -11.715 3.263 14.377 1.00 95.50 95 LEU A O 1
ATOM 716 N N . GLU A 1 96 ? -9.760 2.689 15.292 1.00 96.12 96 GLU A N 1
ATOM 717 C CA . GLU A 1 96 ? -10.266 2.770 16.663 1.00 96.12 96 GLU A CA 1
ATOM 718 C C . GLU A 1 96 ? -10.777 4.175 17.004 1.00 96.12 96 GLU A C 1
ATOM 720 O O . GLU A 1 96 ? -11.840 4.296 17.615 1.00 96.12 96 GLU A O 1
ATOM 725 N N . GLN A 1 97 ? -10.077 5.237 16.584 1.00 96.38 97 GLN A N 1
ATOM 726 C CA . GLN A 1 97 ? -10.565 6.610 16.768 1.00 96.38 97 GLN A CA 1
ATOM 727 C C . GLN A 1 97 ? -11.864 6.860 15.993 1.00 96.38 97 GLN A C 1
ATOM 729 O O . GLN A 1 97 ? -12.793 7.471 16.522 1.00 96.38 97 GLN A O 1
ATOM 734 N N . GLN A 1 98 ? -11.965 6.367 14.758 1.00 95.25 98 GLN A N 1
ATOM 735 C CA . GLN A 1 98 ? -13.181 6.500 13.950 1.00 95.25 98 GLN A CA 1
ATOM 736 C C . GLN A 1 98 ? -14.366 5.759 14.579 1.00 95.25 98 GLN A C 1
ATOM 738 O O . GLN A 1 98 ? -15.442 6.338 14.721 1.00 95.25 98 GLN A O 1
ATOM 743 N N . VAL A 1 99 ? -14.160 4.518 15.031 1.00 96.19 99 VAL A N 1
ATOM 744 C CA . VAL A 1 99 ? -15.199 3.719 15.692 1.00 96.19 99 VAL A CA 1
ATOM 745 C C . VAL A 1 99 ? -15.635 4.383 16.996 1.00 96.19 99 VAL A C 1
ATOM 747 O O . VAL A 1 99 ? -16.833 4.504 17.218 1.00 96.19 99 VAL A O 1
ATOM 750 N N . ARG A 1 100 ? -14.720 4.913 17.820 1.00 95.44 100 ARG A N 1
ATOM 751 C CA . ARG A 1 100 ? -15.089 5.662 19.042 1.00 95.44 100 ARG A CA 1
ATOM 752 C C . ARG A 1 100 ? -15.973 6.877 18.762 1.00 95.44 100 ARG A C 1
ATOM 754 O O . ARG A 1 100 ? -16.824 7.231 19.573 1.00 95.44 100 ARG A O 1
ATOM 761 N N . ASN A 1 101 ? -15.771 7.516 17.613 1.00 94.69 101 ASN A N 1
ATOM 762 C CA . ASN A 1 101 ? -16.539 8.686 17.203 1.00 94.69 101 ASN A CA 1
ATOM 763 C C . ASN A 1 101 ? -17.880 8.343 16.536 1.00 94.69 101 ASN A C 1
ATOM 765 O O . ASN A 1 101 ? -18.723 9.240 16.410 1.00 94.69 101 ASN A O 1
ATOM 769 N N . SER A 1 102 ? -18.090 7.078 16.154 1.00 95.44 102 SER A N 1
ATOM 770 C CA . SER A 1 102 ? -19.333 6.585 15.552 1.00 95.44 102 SER A CA 1
ATOM 771 C C . SER A 1 102 ? -20.524 6.693 16.505 1.00 95.44 102 SER A C 1
ATOM 773 O O . SER A 1 102 ? -20.374 6.739 17.730 1.00 95.44 102 SER A O 1
ATOM 775 N N . ARG A 1 103 ? -21.730 6.744 15.936 1.00 95.94 103 ARG A N 1
ATOM 776 C CA . ARG A 1 103 ? -22.966 6.780 16.719 1.00 95.94 103 ARG A CA 1
ATOM 777 C C . ARG A 1 103 ? -23.173 5.453 17.446 1.00 95.94 103 ARG A C 1
ATOM 779 O O . ARG A 1 103 ? -23.465 5.454 18.634 1.00 95.94 103 ARG A O 1
ATOM 786 N N . GLU A 1 104 ? -22.931 4.351 16.748 1.00 95.12 104 GLU A N 1
ATOM 787 C CA . GLU A 1 104 ? -23.102 2.980 17.220 1.00 95.12 104 GLU A CA 1
ATOM 788 C C . GLU A 1 104 ? -22.267 2.727 18.478 1.00 95.12 104 GLU A C 1
ATOM 790 O O . GLU A 1 104 ? -22.753 2.145 19.440 1.00 95.12 104 GLU A O 1
ATOM 795 N N . PHE A 1 105 ? -21.021 3.214 18.514 1.00 95.75 105 PHE A N 1
ATOM 796 C CA . PHE A 1 105 ? -20.177 3.091 19.702 1.00 95.75 105 PHE A CA 1
ATOM 797 C C . PHE A 1 105 ? -20.662 3.967 20.865 1.00 95.75 105 PHE A C 1
ATOM 799 O O . PHE A 1 105 ? -20.645 3.525 22.012 1.00 95.75 105 PHE A O 1
ATOM 806 N N . LYS A 1 106 ? -21.124 5.193 20.587 1.00 94.81 106 LYS A N 1
ATOM 807 C CA . LYS A 1 106 ? -21.655 6.106 21.615 1.00 94.81 106 LYS A CA 1
ATOM 808 C C . LYS A 1 106 ? -22.939 5.571 22.251 1.00 94.81 106 LYS A C 1
ATOM 810 O O . LYS A 1 106 ? -23.114 5.701 23.459 1.00 94.81 106 LYS A O 1
ATOM 815 N N . GLU A 1 107 ? -23.797 4.927 21.466 1.00 95.88 107 GLU A N 1
ATOM 816 C CA . GLU A 1 107 ? -25.034 4.289 21.934 1.00 95.88 107 GLU A CA 1
ATOM 817 C C . GLU A 1 107 ? -24.775 3.097 22.870 1.00 95.88 107 GLU A C 1
ATOM 819 O O . GLU A 1 107 ? -25.615 2.794 23.715 1.00 95.88 107 GLU A O 1
ATOM 824 N N . LEU A 1 108 ? -23.598 2.461 22.797 1.00 94.31 108 LEU A N 1
ATOM 825 C CA . LEU A 1 108 ? -23.206 1.416 23.751 1.00 94.31 108 LEU A CA 1
ATOM 826 C C . LEU A 1 108 ? -22.925 1.955 25.163 1.00 94.31 108 LEU A C 1
ATOM 828 O O . LEU A 1 108 ? -22.835 1.156 26.094 1.00 94.31 108 LEU A O 1
ATOM 832 N N . GLY A 1 109 ? -22.741 3.271 25.334 1.00 93.25 109 GLY A N 1
ATOM 833 C CA . GLY A 1 109 ? -22.465 3.884 26.637 1.00 93.25 109 GLY A CA 1
ATOM 834 C C . GLY A 1 109 ? -21.133 3.455 27.268 1.00 93.25 109 GLY A C 1
ATOM 835 O O . GLY A 1 109 ? -21.001 3.471 28.490 1.00 93.25 109 GLY A O 1
ATOM 836 N N . VAL A 1 110 ? -20.153 3.043 26.454 1.00 94.38 110 VAL A N 1
ATOM 837 C CA . VAL A 1 110 ? -18.813 2.619 26.902 1.00 94.38 110 VAL A CA 1
ATOM 838 C C . VAL A 1 110 ? -17.728 3.582 26.419 1.00 94.38 110 VAL A C 1
ATOM 840 O O . VAL A 1 110 ? -17.890 4.273 25.418 1.00 94.38 110 VAL A O 1
ATOM 843 N N . ASP A 1 111 ? -16.586 3.597 27.104 1.00 92.00 111 ASP A N 1
ATOM 844 C CA . ASP A 1 111 ? -15.416 4.431 26.785 1.00 92.00 111 ASP A CA 1
ATOM 845 C C . ASP A 1 111 ? -14.267 3.646 26.119 1.00 92.00 111 ASP A C 1
ATOM 847 O O . ASP A 1 111 ? -13.280 4.221 25.651 1.00 92.00 111 ASP A O 1
ATOM 851 N N . ASN A 1 112 ? -14.375 2.315 26.074 1.00 93.56 112 ASN A N 1
ATOM 852 C CA . ASN A 1 112 ? -13.325 1.421 25.603 1.00 93.56 112 ASN A CA 1
ATOM 853 C C . ASN A 1 112 ? -13.877 0.158 24.914 1.00 93.56 112 ASN A C 1
ATOM 855 O O . ASN A 1 112 ? -15.055 -0.181 25.002 1.00 93.56 112 ASN A O 1
ATOM 859 N N . PHE A 1 113 ? -12.985 -0.583 24.253 1.00 95.12 113 PHE A N 1
ATOM 860 C CA . PHE A 1 113 ? -13.298 -1.817 23.526 1.00 95.12 113 PHE A CA 1
ATOM 861 C C . PHE A 1 113 ? -13.167 -3.087 24.387 1.00 95.12 113 PHE A C 1
ATOM 863 O O . PHE A 1 113 ? -12.703 -4.110 23.894 1.00 95.12 113 PHE A O 1
ATOM 870 N N . ARG A 1 114 ? -13.498 -3.068 25.687 1.00 93.88 114 ARG A N 1
ATOM 871 C CA . ARG A 1 114 ? -13.426 -4.284 26.533 1.00 93.88 114 ARG A CA 1
ATOM 872 C C . ARG A 1 114 ? -14.690 -5.140 26.449 1.00 93.88 114 ARG A C 1
ATOM 874 O O . ARG A 1 114 ? -14.615 -6.370 26.525 1.00 93.88 114 ARG A O 1
ATOM 881 N N . THR A 1 115 ? -15.857 -4.523 26.266 1.00 95.50 115 THR A N 1
ATOM 882 C CA . THR A 1 115 ? -17.129 -5.257 26.188 1.00 95.50 115 THR A CA 1
ATOM 883 C C . THR A 1 115 ? -17.225 -6.063 24.891 1.00 95.50 115 THR A C 1
ATOM 885 O O . THR A 1 115 ? -16.552 -5.772 23.903 1.00 95.50 115 THR A O 1
ATOM 888 N N . LYS A 1 116 ? -18.038 -7.126 24.884 1.00 95.88 116 LYS A N 1
ATOM 889 C CA . LYS A 1 116 ? -18.207 -7.979 23.694 1.00 95.88 116 LYS A CA 1
ATOM 890 C C . LYS A 1 116 ? -18.762 -7.187 22.502 1.00 95.88 116 LYS A C 1
ATOM 892 O O . LYS A 1 116 ? -18.244 -7.328 21.403 1.00 95.88 116 LYS A O 1
ATOM 897 N N . ALA A 1 117 ? -19.763 -6.337 22.737 1.00 95.38 117 ALA A N 1
ATOM 898 C CA . ALA A 1 117 ? -20.380 -5.516 21.694 1.00 95.38 117 ALA A CA 1
ATOM 899 C C . ALA A 1 117 ? -19.396 -4.492 21.105 1.00 95.38 117 ALA A C 1
ATOM 901 O O . ALA A 1 117 ? -19.262 -4.400 19.889 1.00 95.38 117 ALA A O 1
ATOM 902 N N . ALA A 1 118 ? -18.638 -3.792 21.955 1.00 95.25 118 ALA A N 1
ATOM 903 C CA . ALA A 1 118 ? -17.642 -2.831 21.493 1.00 95.25 118 ALA A CA 1
ATOM 904 C C . ALA A 1 118 ? -16.515 -3.505 20.695 1.00 95.25 118 ALA A C 1
ATOM 906 O O . ALA A 1 118 ? -16.120 -3.002 19.646 1.00 95.25 118 ALA A O 1
ATOM 907 N N . ARG A 1 119 ? -16.029 -4.671 21.151 1.00 95.69 119 ARG A N 1
ATOM 908 C CA . ARG A 1 119 ? -15.045 -5.465 20.394 1.00 95.69 119 ARG A CA 1
ATOM 909 C C . ARG A 1 119 ? -15.570 -5.868 19.028 1.00 95.69 119 ARG A C 1
ATOM 911 O O . ARG A 1 119 ? -14.848 -5.697 18.060 1.00 95.69 119 ARG A O 1
ATOM 918 N N . ALA A 1 120 ? -16.816 -6.331 18.945 1.00 95.81 120 ALA A N 1
ATOM 919 C CA . ALA A 1 120 ? -17.418 -6.714 17.673 1.00 95.81 120 ALA A CA 1
ATOM 920 C C . ALA A 1 120 ? -17.474 -5.539 16.681 1.00 95.81 120 ALA A C 1
ATOM 922 O O . ALA A 1 120 ? -17.118 -5.725 15.524 1.00 95.81 120 ALA A O 1
ATOM 923 N N . LEU A 1 121 ? -17.835 -4.327 17.132 1.00 95.62 121 LEU A N 1
ATOM 924 C CA . LEU A 1 121 ? -17.810 -3.129 16.278 1.00 95.62 121 LEU A CA 1
ATOM 925 C C . LEU A 1 121 ? -16.401 -2.804 15.766 1.00 95.62 121 LEU A C 1
ATOM 927 O O . LEU A 1 121 ? -16.220 -2.491 14.592 1.00 95.62 121 LEU A O 1
ATOM 931 N N . ARG A 1 122 ? -15.392 -2.879 16.641 1.00 96.00 122 ARG A N 1
ATOM 932 C CA . ARG A 1 122 ? -13.995 -2.653 16.249 1.00 96.00 122 ARG A CA 1
ATOM 933 C C . ARG A 1 122 ? -13.509 -3.715 15.267 1.00 96.00 122 ARG A C 1
ATOM 935 O O . ARG A 1 122 ? -12.909 -3.376 14.254 1.00 96.00 122 ARG A O 1
ATOM 942 N N . ASP A 1 123 ? -13.746 -4.983 15.578 1.00 95.75 123 ASP A N 1
ATOM 943 C CA . ASP A 1 123 ? -13.240 -6.109 14.797 1.00 95.75 123 ASP A CA 1
ATOM 944 C C . ASP A 1 123 ? -13.925 -6.177 13.420 1.00 95.75 123 ASP A C 1
ATOM 946 O O . ASP A 1 123 ? -13.264 -6.496 12.437 1.00 95.75 123 ASP A O 1
ATOM 950 N N . ASP A 1 124 ? -15.197 -5.774 13.306 1.00 96.25 124 ASP A N 1
ATOM 951 C CA . ASP A 1 124 ? -15.872 -5.569 12.015 1.00 96.25 124 ASP A CA 1
ATOM 952 C C . ASP A 1 124 ? -15.215 -4.444 11.194 1.00 96.25 124 ASP A C 1
ATOM 954 O O . ASP A 1 124 ? -14.941 -4.621 10.005 1.00 96.25 124 ASP A O 1
ATOM 958 N N . ALA A 1 125 ? -14.876 -3.311 11.821 1.00 95.69 125 ALA A N 1
ATOM 959 C CA . ALA A 1 125 ? -14.156 -2.233 11.142 1.00 95.69 125 ALA A CA 1
ATOM 960 C C . ALA A 1 125 ? -12.757 -2.674 10.672 1.00 95.69 125 ALA A C 1
ATOM 962 O O . ALA A 1 125 ? -12.348 -2.355 9.555 1.00 95.69 125 ALA A O 1
ATOM 963 N N . PHE A 1 126 ? -12.039 -3.439 11.498 1.00 97.12 126 PHE A N 1
ATOM 964 C CA . PHE A 1 126 ? -10.747 -4.026 11.142 1.00 97.12 126 PHE A CA 1
ATOM 965 C C . PHE A 1 126 ? -10.873 -5.048 10.007 1.00 97.12 126 PHE A C 1
ATOM 967 O O . PHE A 1 126 ? -10.055 -5.038 9.089 1.00 97.12 126 PHE A O 1
ATOM 974 N N . GLY A 1 127 ? -11.922 -5.874 10.034 1.00 95.81 127 GLY A N 1
ATOM 975 C CA . GLY A 1 127 ? -12.235 -6.886 9.025 1.00 95.81 127 GLY A CA 1
ATOM 976 C C . GLY A 1 127 ? -12.401 -6.325 7.614 1.00 95.81 127 GLY A C 1
ATOM 977 O O . GLY A 1 127 ? -12.067 -6.986 6.638 1.00 95.81 127 GLY A O 1
ATOM 978 N N . ARG A 1 128 ? -12.891 -5.087 7.498 1.00 93.69 128 ARG A N 1
ATOM 979 C CA . ARG A 1 128 ? -13.180 -4.427 6.213 1.00 93.69 128 ARG A CA 1
ATOM 980 C C . ARG A 1 128 ? -12.002 -3.645 5.632 1.00 93.69 128 ARG A C 1
ATOM 982 O O . ARG A 1 128 ? -12.126 -3.089 4.539 1.00 93.69 128 ARG A O 1
ATOM 989 N N . LYS A 1 129 ? -10.892 -3.526 6.363 1.00 94.62 129 LYS A N 1
ATOM 990 C CA . LYS A 1 129 ? -9.746 -2.708 5.965 1.00 94.62 129 LYS A CA 1
ATOM 991 C C . LYS A 1 129 ? -8.560 -3.598 5.622 1.00 94.62 129 LYS A C 1
ATOM 993 O O . LYS A 1 129 ? -8.031 -4.291 6.482 1.00 94.62 129 LYS A O 1
ATOM 998 N N . SER A 1 130 ? -8.098 -3.474 4.385 1.00 95.50 130 SER A N 1
ATOM 999 C CA . SER A 1 130 ? -6.834 -4.033 3.926 1.00 95.50 130 SER A CA 1
ATOM 1000 C C . SER A 1 130 ? -5.738 -2.968 3.853 1.00 95.50 130 SER A C 1
ATOM 1002 O O . SER A 1 130 ? -6.014 -1.762 3.781 1.00 95.50 130 SER A O 1
ATOM 1004 N N . ILE A 1 131 ? -4.487 -3.424 3.864 1.00 96.50 131 ILE A N 1
ATOM 1005 C CA . ILE A 1 131 ? -3.277 -2.622 3.668 1.00 96.50 131 ILE A CA 1
ATOM 1006 C C . ILE A 1 131 ? -2.480 -3.226 2.523 1.00 96.50 131 ILE A C 1
ATOM 1008 O O . ILE A 1 131 ? -2.283 -4.431 2.466 1.00 96.50 131 ILE A O 1
ATOM 1012 N N . CYS A 1 132 ? -1.996 -2.373 1.632 1.00 96.00 132 CYS A N 1
ATOM 1013 C CA . CYS A 1 132 ? -1.160 -2.744 0.495 1.00 96.00 132 CYS A CA 1
ATOM 1014 C C . CYS A 1 132 ? -0.123 -1.640 0.266 1.00 96.00 132 CYS A C 1
ATOM 1016 O O . CYS A 1 132 ? -0.214 -0.568 0.880 1.00 96.00 132 CYS A O 1
ATOM 1018 N N . PHE A 1 133 ? 0.776 -1.846 -0.694 1.00 96.31 133 PHE A N 1
ATOM 1019 C CA . PHE A 1 133 ? 1.818 -0.883 -1.054 1.00 96.31 133 PHE A CA 1
ATOM 1020 C C . PHE A 1 133 ? 1.326 0.571 -1.207 1.00 96.31 133 PHE A C 1
ATOM 1022 O O . PHE A 1 133 ? 1.982 1.509 -0.760 1.00 96.31 133 PHE A O 1
ATOM 1029 N N . LEU A 1 134 ? 0.144 0.804 -1.792 1.00 95.44 134 LEU A N 1
ATOM 1030 C CA . LEU A 1 134 ? -0.370 2.170 -1.980 1.00 95.44 134 LEU A CA 1
ATOM 1031 C C . LEU A 1 134 ? -0.758 2.861 -0.665 1.00 95.44 134 LEU A C 1
ATOM 1033 O O . LEU A 1 134 ? -0.639 4.083 -0.554 1.00 95.44 134 LEU A O 1
ATOM 1037 N N . HIS A 1 135 ? -1.187 2.098 0.342 1.00 94.81 135 HIS A N 1
ATOM 1038 C CA . HIS A 1 135 ? -1.423 2.624 1.686 1.00 94.81 135 HIS A CA 1
ATOM 1039 C C . HIS A 1 135 ? -0.100 3.013 2.356 1.00 94.81 135 HIS A C 1
ATOM 1041 O O . HIS A 1 135 ? 0.007 4.094 2.939 1.00 94.81 135 HIS A O 1
ATOM 1047 N N . GLU A 1 136 ? 0.923 2.170 2.214 1.00 93.88 136 GLU A N 1
ATOM 1048 C CA . GLU A 1 136 ? 2.275 2.433 2.707 1.00 93.88 136 GLU A CA 1
ATOM 1049 C C . GLU A 1 136 ? 2.880 3.676 2.047 1.00 93.88 136 GLU A C 1
ATOM 1051 O O . GLU A 1 136 ? 3.341 4.576 2.747 1.00 93.88 136 GLU A O 1
ATOM 1056 N N . ALA A 1 137 ? 2.778 3.794 0.722 1.00 92.44 137 ALA A N 1
ATOM 1057 C CA . ALA A 1 137 ? 3.241 4.955 -0.032 1.00 92.44 137 ALA A CA 1
ATOM 1058 C C . ALA A 1 137 ? 2.515 6.245 0.388 1.00 92.44 137 ALA A C 1
ATOM 1060 O O . ALA A 1 137 ? 3.146 7.289 0.563 1.00 92.44 137 ALA A O 1
ATOM 1061 N N . SER A 1 138 ? 1.196 6.187 0.611 1.00 89.88 138 SER A N 1
ATOM 1062 C CA . SER A 1 138 ? 0.427 7.338 1.102 1.00 89.88 138 SER A CA 1
ATOM 1063 C C . SER A 1 138 ? 0.867 7.761 2.508 1.00 89.88 138 SER A C 1
ATOM 1065 O O . SER A 1 138 ? 1.020 8.954 2.781 1.00 89.88 138 SER A O 1
ATOM 1067 N N . ARG A 1 139 ? 1.101 6.796 3.405 1.00 89.31 139 ARG A N 1
ATOM 1068 C CA . ARG A 1 139 ? 1.612 7.055 4.757 1.00 89.31 139 ARG A CA 1
ATOM 1069 C C . ARG A 1 139 ? 3.026 7.630 4.719 1.00 89.31 139 ARG A C 1
ATOM 1071 O O . ARG A 1 139 ? 3.318 8.570 5.459 1.00 89.31 139 ARG A O 1
ATOM 1078 N N . TYR A 1 140 ? 3.884 7.094 3.855 1.00 87.81 140 TYR A N 1
ATOM 1079 C CA . TYR A 1 140 ? 5.247 7.571 3.660 1.00 87.81 140 TYR A CA 1
ATOM 1080 C C . TYR A 1 140 ? 5.261 9.011 3.163 1.00 87.81 140 TYR A C 1
ATOM 1082 O O . TYR A 1 140 ? 5.905 9.855 3.778 1.00 87.81 140 TYR A O 1
ATOM 1090 N N . ARG A 1 141 ? 4.462 9.323 2.135 1.00 86.06 141 ARG A N 1
ATOM 1091 C CA . ARG A 1 141 ? 4.281 10.687 1.627 1.00 86.06 141 ARG A CA 1
ATOM 1092 C C . ARG A 1 141 ? 3.867 11.654 2.731 1.00 86.06 141 ARG A C 1
ATOM 1094 O O . ARG A 1 141 ? 4.420 12.743 2.809 1.00 86.06 141 ARG A O 1
ATOM 1101 N N . GLY A 1 142 ? 2.916 11.275 3.587 1.00 81.94 142 GLY A N 1
ATOM 1102 C CA . GLY A 1 142 ? 2.527 12.099 4.734 1.00 81.94 142 GLY A CA 1
ATOM 1103 C C . GLY A 1 142 ? 3.710 12.372 5.669 1.00 81.94 142 GLY A C 1
ATOM 1104 O O . GLY A 1 142 ? 3.971 13.517 6.025 1.00 81.94 142 GLY A O 1
ATOM 1105 N N . LYS A 1 143 ? 4.481 11.338 6.019 1.00 78.81 143 LYS A N 1
ATOM 1106 C CA . LYS A 1 143 ? 5.667 11.495 6.875 1.00 78.81 143 LYS A CA 1
ATOM 1107 C C . LYS A 1 143 ? 6.738 12.376 6.226 1.00 78.81 143 LYS A C 1
ATOM 1109 O O . LYS A 1 143 ? 7.187 13.312 6.876 1.00 78.81 143 LYS A O 1
ATOM 1114 N N . ALA A 1 144 ? 7.093 12.126 4.969 1.00 74.88 144 ALA A N 1
ATOM 1115 C CA . ALA A 1 144 ? 8.106 12.894 4.249 1.00 74.88 144 ALA A CA 1
ATOM 1116 C C . ALA A 1 144 ? 7.681 14.363 4.062 1.00 74.88 144 ALA A C 1
ATOM 1118 O O . ALA A 1 144 ? 8.442 15.276 4.365 1.00 74.88 144 ALA A O 1
ATOM 1119 N N . ASN A 1 145 ? 6.429 14.614 3.665 1.00 68.19 145 ASN A N 1
ATOM 1120 C CA . ASN A 1 145 ? 5.940 15.975 3.429 1.00 68.19 145 ASN A CA 1
ATOM 1121 C C . ASN A 1 145 ? 5.902 16.835 4.699 1.00 68.19 145 ASN A C 1
ATOM 1123 O O . ASN A 1 145 ? 6.220 18.017 4.630 1.00 68.19 145 ASN A O 1
ATOM 1127 N N . TYR A 1 146 ? 5.489 16.281 5.845 1.00 58.47 146 TYR A N 1
ATOM 1128 C CA . TYR A 1 146 ? 5.325 17.070 7.075 1.00 58.47 146 TYR A CA 1
ATOM 1129 C C . TYR A 1 146 ? 6.561 17.058 7.974 1.00 58.47 146 TYR A C 1
ATOM 1131 O O . TYR A 1 146 ? 6.865 18.066 8.609 1.00 58.47 146 TYR A O 1
ATOM 1139 N N . ARG A 1 147 ? 7.268 15.926 8.054 1.00 54.50 147 ARG A N 1
ATOM 1140 C CA . ARG A 1 147 ? 8.443 15.782 8.916 1.00 54.50 147 ARG A CA 1
ATOM 1141 C C . ARG A 1 147 ? 9.678 16.326 8.213 1.00 54.50 147 ARG A C 1
ATOM 1143 O O . ARG A 1 147 ? 10.357 17.192 8.756 1.00 54.50 147 ARG A O 1
ATOM 1150 N N . ASP A 1 148 ? 9.932 15.882 6.988 1.00 53.97 148 ASP A N 1
ATOM 1151 C CA . ASP A 1 148 ? 11.189 16.204 6.324 1.00 53.97 148 ASP A CA 1
ATOM 1152 C C . ASP A 1 148 ? 11.178 17.608 5.719 1.00 53.97 148 ASP A C 1
ATOM 1154 O O . ASP A 1 148 ? 12.231 18.207 5.671 1.00 53.97 148 ASP A O 1
ATOM 1158 N N . ALA A 1 149 ? 10.044 18.241 5.398 1.00 55.53 149 ALA A N 1
ATOM 1159 C CA . ALA A 1 149 ? 10.063 19.659 4.995 1.00 55.53 149 ALA A CA 1
ATOM 1160 C C . ALA A 1 149 ? 10.614 20.597 6.094 1.00 55.53 149 ALA A C 1
ATOM 1162 O O . ALA A 1 149 ? 11.282 21.585 5.792 1.00 55.53 149 ALA A O 1
ATOM 1163 N N . ILE A 1 150 ? 10.376 20.273 7.372 1.00 54.72 150 ILE A N 1
ATOM 1164 C CA . ILE A 1 150 ? 10.893 21.042 8.514 1.00 54.72 150 ILE A CA 1
ATOM 1165 C C . ILE A 1 150 ? 12.358 20.677 8.792 1.00 54.72 150 ILE A C 1
ATOM 1167 O O . ILE A 1 150 ? 13.175 21.567 9.026 1.00 54.72 150 ILE A O 1
ATOM 1171 N N . TYR A 1 151 ? 12.715 19.389 8.735 1.00 54.94 151 TYR A N 1
ATOM 1172 C CA . TYR A 1 151 ? 14.090 18.949 8.999 1.00 54.94 151 TYR A CA 1
ATOM 1173 C C . TYR A 1 151 ? 15.043 19.177 7.820 1.00 54.94 151 TYR A C 1
ATOM 1175 O O . TYR A 1 151 ? 16.199 19.491 8.061 1.00 54.94 151 TYR A O 1
ATOM 1183 N N . LEU A 1 152 ? 14.581 19.124 6.567 1.00 55.28 152 LEU A N 1
ATOM 1184 C CA . LEU A 1 152 ? 15.379 19.412 5.367 1.00 55.28 152 LEU A CA 1
ATOM 1185 C C . LEU A 1 152 ? 15.919 20.848 5.375 1.00 55.28 152 LEU A C 1
ATOM 1187 O O . LEU A 1 152 ? 17.003 21.112 4.861 1.00 55.28 152 LEU A O 1
ATOM 1191 N N . ALA A 1 153 ? 15.179 21.768 5.997 1.00 56.66 153 ALA A N 1
ATOM 1192 C CA . ALA A 1 153 ? 15.553 23.169 6.138 1.00 56.66 153 ALA A CA 1
ATOM 1193 C C . ALA A 1 153 ? 16.349 23.477 7.424 1.00 56.66 153 ALA A C 1
ATOM 1195 O O . ALA A 1 153 ? 16.788 24.615 7.601 1.00 56.66 153 ALA A O 1
ATOM 1196 N N . TYR A 1 154 ? 16.538 22.509 8.333 1.00 52.81 154 TYR A N 1
ATOM 1197 C CA . TYR A 1 154 ? 17.072 22.771 9.673 1.00 52.81 154 TYR A CA 1
ATOM 1198 C C . TYR A 1 154 ? 18.260 21.870 10.049 1.00 52.81 154 TYR A C 1
ATOM 1200 O O . TYR A 1 154 ? 18.106 20.714 10.438 1.00 52.81 154 TYR A O 1
ATOM 1208 N N . GLY A 1 155 ? 19.463 22.455 10.039 1.00 59.56 155 GLY A N 1
ATOM 1209 C CA . GLY A 1 155 ? 20.678 21.871 10.620 1.00 59.56 155 GLY A CA 1
ATOM 1210 C C . GLY A 1 155 ? 21.721 21.385 9.605 1.00 59.56 155 GLY A C 1
ATOM 1211 O O . GLY A 1 155 ? 21.432 21.099 8.450 1.00 59.56 155 GLY A O 1
ATOM 1212 N N . LYS A 1 156 ? 22.982 21.279 10.050 1.00 60.00 156 LYS A N 1
ATOM 1213 C CA . LYS A 1 156 ? 24.142 20.945 9.193 1.00 60.00 156 LYS A CA 1
ATOM 1214 C C . LYS A 1 156 ? 24.269 19.452 8.828 1.00 60.00 156 LYS A C 1
ATOM 1216 O O . LYS A 1 156 ? 25.103 19.109 7.998 1.00 60.00 156 LYS A O 1
ATOM 1221 N N . ALA A 1 157 ? 23.497 18.564 9.463 1.00 57.62 157 ALA A N 1
ATOM 1222 C CA . ALA A 1 157 ? 23.613 17.101 9.326 1.00 57.62 157 ALA A CA 1
ATOM 1223 C C . ALA A 1 157 ? 22.641 16.477 8.303 1.00 57.62 157 ALA A C 1
ATOM 1225 O O . ALA A 1 157 ? 22.769 15.308 7.955 1.00 57.62 157 ALA A O 1
ATOM 1226 N N . VAL A 1 158 ? 21.687 17.267 7.822 1.00 55.84 158 VAL A N 1
ATOM 1227 C CA . VAL A 1 158 ? 20.586 16.875 6.936 1.00 55.84 158 VAL A CA 1
ATOM 1228 C C . VAL A 1 158 ? 21.024 16.418 5.539 1.00 55.84 158 VAL A C 1
ATOM 1230 O O . VAL A 1 158 ? 20.447 15.439 5.068 1.00 55.84 158 VAL A O 1
ATOM 1233 N N . PRO A 1 159 ? 22.040 17.026 4.882 1.00 56.62 159 PRO A N 1
ATOM 1234 C CA . PRO A 1 159 ? 22.439 16.603 3.537 1.00 56.62 159 PRO A CA 1
ATOM 1235 C C . PRO A 1 159 ? 22.754 15.102 3.468 1.00 56.62 159 PRO A C 1
ATOM 1237 O O . PRO A 1 159 ? 22.256 14.415 2.591 1.00 56.62 159 PRO A O 1
ATOM 1240 N N . LYS A 1 160 ? 23.429 14.560 4.492 1.00 61.03 160 LYS A N 1
ATOM 1241 C CA . LYS A 1 160 ? 23.817 13.140 4.558 1.00 61.03 160 LYS A CA 1
ATOM 1242 C C . LYS A 1 160 ? 22.661 12.155 4.761 1.00 61.03 160 LYS A C 1
ATOM 1244 O O . LYS A 1 160 ? 22.846 10.965 4.546 1.00 61.03 160 LYS A O 1
ATOM 1249 N N . LEU A 1 161 ? 21.510 12.622 5.250 1.00 58.06 161 LEU A N 1
ATOM 1250 C CA . LEU A 1 161 ? 20.311 11.793 5.443 1.00 58.06 161 LEU A CA 1
ATOM 1251 C C . LEU A 1 161 ? 19.400 11.803 4.210 1.00 58.06 161 LEU A C 1
ATOM 1253 O O . LEU A 1 161 ? 18.601 10.887 4.047 1.00 58.06 161 LEU A O 1
ATOM 1257 N N . ALA A 1 162 ? 19.511 12.837 3.373 1.00 63.69 162 ALA A N 1
ATOM 1258 C CA . ALA A 1 162 ? 18.833 12.923 2.083 1.00 63.69 162 ALA A CA 1
ATOM 1259 C C . ALA A 1 162 ? 19.667 12.318 0.937 1.00 63.69 162 ALA A C 1
ATOM 1261 O O . ALA A 1 162 ? 19.130 12.095 -0.148 1.00 63.69 162 ALA A O 1
ATOM 1262 N N . ASP A 1 163 ? 20.955 12.044 1.171 1.00 71.56 163 ASP A N 1
ATOM 1263 C CA . ASP A 1 163 ? 21.822 11.336 0.228 1.00 71.56 163 ASP A CA 1
ATOM 1264 C C . ASP A 1 163 ? 21.194 9.983 -0.153 1.00 71.56 163 ASP A C 1
ATOM 1266 O O . ASP A 1 163 ? 20.883 9.160 0.707 1.00 71.56 163 ASP A O 1
ATOM 1270 N N . GLY A 1 164 ? 20.976 9.770 -1.454 1.00 75.81 164 GLY A N 1
ATOM 1271 C CA . GLY A 1 164 ? 20.361 8.557 -2.008 1.00 75.81 164 GLY A CA 1
ATOM 1272 C C . GLY A 1 164 ? 18.829 8.507 -1.953 1.00 75.81 164 GLY A C 1
ATOM 1273 O O . GLY A 1 164 ? 18.231 7.705 -2.658 1.00 75.81 164 GLY A O 1
ATOM 1274 N N . PHE A 1 165 ? 18.158 9.403 -1.221 1.00 78.25 165 PHE A N 1
ATOM 1275 C CA . PHE A 1 165 ? 16.693 9.376 -1.079 1.00 78.25 165 PHE A CA 1
ATOM 1276 C C . PHE A 1 165 ? 15.952 9.498 -2.420 1.00 78.25 165 PHE A C 1
ATOM 1278 O O . PHE A 1 165 ? 15.007 8.757 -2.690 1.00 78.25 165 PHE A O 1
ATOM 1285 N N . ILE A 1 166 ? 16.373 10.437 -3.275 1.00 80.69 166 ILE A N 1
ATOM 1286 C CA . ILE A 1 166 ? 15.766 10.627 -4.602 1.00 80.69 166 ILE A CA 1
ATOM 1287 C C . ILE A 1 166 ? 16.048 9.428 -5.513 1.00 80.69 166 ILE A C 1
ATOM 1289 O O . ILE A 1 166 ? 15.164 9.016 -6.269 1.00 80.69 166 ILE A O 1
ATOM 1293 N N . ASP A 1 167 ? 17.238 8.839 -5.412 1.00 85.25 167 ASP A N 1
ATOM 1294 C CA . ASP A 1 167 ? 17.633 7.673 -6.204 1.00 85.25 167 ASP A CA 1
ATOM 1295 C C . ASP A 1 167 ? 16.833 6.426 -5.789 1.00 85.25 167 ASP A C 1
ATOM 1297 O O . ASP A 1 167 ? 16.320 5.695 -6.641 1.00 85.25 167 ASP A O 1
ATOM 1301 N N . ASP A 1 168 ? 16.617 6.236 -4.487 1.00 85.69 168 ASP A N 1
ATOM 1302 C CA . ASP A 1 168 ? 15.785 5.167 -3.934 1.00 85.69 168 ASP A CA 1
ATOM 1303 C C . ASP A 1 168 ? 14.321 5.320 -4.370 1.00 85.69 168 ASP A C 1
ATOM 1305 O O . ASP A 1 168 ? 13.701 4.364 -4.849 1.00 85.69 168 ASP A O 1
ATOM 1309 N N . LEU A 1 169 ? 13.761 6.536 -4.284 1.00 86.75 169 LEU A N 1
ATOM 1310 C CA . LEU A 1 169 ? 12.406 6.819 -4.774 1.00 86.75 169 LEU A CA 1
ATOM 1311 C C . LEU A 1 169 ? 12.276 6.552 -6.276 1.00 86.75 169 LEU A C 1
ATOM 1313 O O . LEU A 1 169 ? 11.268 5.993 -6.717 1.00 86.75 169 LEU A O 1
ATOM 1317 N N . THR A 1 170 ? 13.290 6.926 -7.055 1.00 86.56 170 THR A N 1
ATOM 1318 C CA . THR A 1 170 ? 13.333 6.683 -8.500 1.00 86.56 170 THR A CA 1
ATOM 1319 C C . THR A 1 170 ? 13.374 5.187 -8.797 1.00 86.56 170 THR A C 1
ATOM 1321 O O . THR A 1 170 ? 12.646 4.716 -9.673 1.00 86.56 170 THR A O 1
ATOM 1324 N N . THR A 1 171 ? 14.144 4.416 -8.030 1.00 90.44 171 THR A N 1
ATOM 1325 C CA . THR A 1 171 ? 14.240 2.956 -8.158 1.00 90.44 171 THR A CA 1
ATOM 1326 C C . THR A 1 171 ? 12.897 2.282 -7.874 1.00 90.44 171 THR A C 1
ATOM 1328 O O . THR A 1 171 ? 12.414 1.481 -8.679 1.00 90.44 171 THR A O 1
ATOM 1331 N N . VAL A 1 172 ? 12.234 2.653 -6.773 1.00 91.06 172 VAL A N 1
ATOM 1332 C CA . VAL A 1 172 ? 10.910 2.117 -6.417 1.00 91.06 172 VAL A CA 1
ATOM 1333 C C . VAL A 1 172 ? 9.861 2.495 -7.466 1.00 91.06 172 VAL A C 1
ATOM 1335 O O . VAL A 1 172 ? 9.071 1.646 -7.886 1.00 91.06 172 VAL A O 1
ATOM 1338 N N . LEU A 1 173 ? 9.861 3.751 -7.925 1.00 90.06 173 LEU A N 1
ATOM 1339 C CA . LEU A 1 173 ? 8.941 4.223 -8.959 1.00 90.06 173 LEU A CA 1
ATOM 1340 C C . LEU A 1 173 ? 9.145 3.481 -10.283 1.00 90.06 173 LEU A C 1
ATOM 1342 O O . LEU A 1 173 ? 8.162 3.110 -10.925 1.00 90.06 173 LEU A O 1
ATOM 1346 N N . THR A 1 174 ? 10.398 3.249 -10.669 1.00 91.06 174 THR A N 1
ATOM 1347 C CA . THR A 1 174 ? 10.778 2.501 -11.874 1.00 91.06 174 THR A CA 1
ATOM 1348 C C . THR A 1 174 ? 10.229 1.080 -11.808 1.00 91.06 174 THR A C 1
ATOM 1350 O O . THR A 1 174 ? 9.483 0.678 -12.698 1.00 91.06 174 THR A O 1
ATOM 1353 N N . GLY A 1 175 ? 10.484 0.357 -10.712 1.00 92.88 175 GLY A N 1
ATOM 1354 C CA . GLY A 1 175 ? 9.982 -1.008 -10.530 1.00 92.88 175 GLY A CA 1
ATOM 1355 C C . GLY A 1 175 ? 8.453 -1.096 -10.539 1.00 92.88 175 GLY A C 1
ATOM 1356 O O . GLY A 1 175 ? 7.877 -1.943 -11.223 1.00 92.88 175 GLY A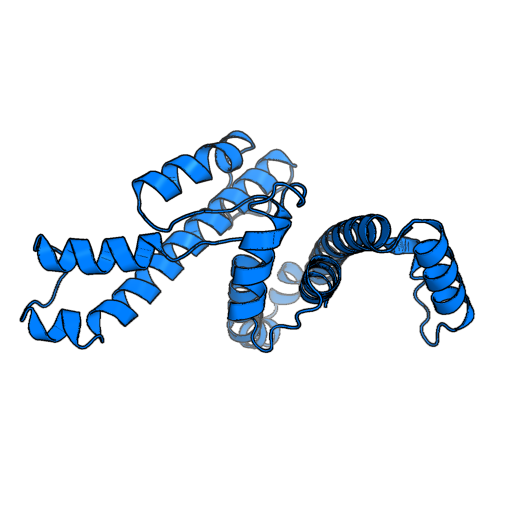 O 1
ATOM 1357 N N . PHE A 1 176 ? 7.770 -0.186 -9.836 1.00 94.75 176 PHE A N 1
ATOM 1358 C CA . PHE A 1 176 ? 6.305 -0.167 -9.810 1.00 94.75 176 PHE A CA 1
ATOM 1359 C C . PHE A 1 176 ? 5.704 0.182 -11.180 1.00 94.75 176 PHE A C 1
ATOM 1361 O O . PHE A 1 176 ? 4.680 -0.377 -11.576 1.00 94.75 176 PHE A O 1
ATOM 1368 N N . SER A 1 177 ? 6.341 1.094 -11.918 1.00 92.81 177 SER A N 1
ATOM 1369 C CA . SER A 1 177 ? 5.892 1.505 -13.252 1.00 92.81 177 SER A CA 1
ATOM 1370 C C . SER A 1 177 ? 6.131 0.419 -14.296 1.00 92.81 177 SER A C 1
ATOM 1372 O O . SER A 1 177 ? 5.255 0.200 -15.125 1.00 92.81 177 SER A O 1
ATOM 1374 N N . ALA A 1 178 ? 7.252 -0.301 -14.225 1.00 92.50 178 ALA A N 1
ATOM 1375 C CA . ALA A 1 178 ? 7.528 -1.449 -15.086 1.00 92.50 178 ALA A CA 1
ATOM 1376 C C . ALA A 1 178 ? 6.489 -2.566 -14.882 1.00 92.50 178 ALA A C 1
ATOM 1378 O O . ALA A 1 178 ? 5.923 -3.076 -15.847 1.00 92.50 178 ALA A O 1
ATOM 1379 N N . MET A 1 179 ? 6.145 -2.884 -13.626 1.00 94.56 179 MET A N 1
ATOM 1380 C CA . MET A 1 179 ? 5.062 -3.829 -13.319 1.00 94.56 179 MET A CA 1
ATOM 1381 C C . MET A 1 179 ? 3.719 -3.361 -13.905 1.00 94.56 179 MET A C 1
ATOM 1383 O O . MET A 1 179 ? 2.987 -4.153 -14.499 1.00 94.56 179 MET A O 1
ATOM 1387 N N . ALA A 1 180 ? 3.400 -2.071 -13.767 1.00 93.94 180 ALA A N 1
ATOM 1388 C CA . ALA A 1 180 ? 2.177 -1.499 -14.320 1.00 93.94 180 ALA A CA 1
ATOM 1389 C C . ALA A 1 180 ? 2.140 -1.573 -15.853 1.00 93.94 180 ALA A C 1
ATOM 1391 O O . ALA A 1 180 ? 1.118 -1.955 -16.420 1.00 93.94 180 ALA A O 1
ATOM 1392 N N . ALA A 1 181 ? 3.252 -1.250 -16.515 1.00 92.19 181 ALA A N 1
ATOM 1393 C CA . ALA A 1 181 ? 3.407 -1.357 -17.961 1.00 92.19 181 ALA A CA 1
ATOM 1394 C C . ALA A 1 181 ? 3.221 -2.802 -18.438 1.00 92.19 181 ALA A C 1
ATOM 1396 O O . ALA A 1 181 ? 2.431 -3.045 -19.349 1.00 92.19 181 ALA A O 1
ATOM 1397 N N . GLY A 1 182 ? 3.854 -3.770 -17.767 1.00 92.50 182 GLY A N 1
ATOM 1398 C CA . GLY A 1 182 ? 3.679 -5.193 -18.058 1.00 92.50 182 GLY A CA 1
ATOM 1399 C C . GLY A 1 182 ? 2.219 -5.639 -17.940 1.00 92.50 182 GLY A C 1
ATOM 1400 O O . GLY A 1 182 ? 1.693 -6.291 -18.844 1.00 92.50 182 GLY A O 1
ATOM 1401 N N . TYR A 1 183 ? 1.527 -5.226 -16.874 1.00 93.94 183 TYR A N 1
ATOM 1402 C CA . TYR A 1 183 ? 0.101 -5.507 -16.703 1.00 93.94 183 TYR A CA 1
ATOM 1403 C C . TYR A 1 183 ? -0.749 -4.899 -17.830 1.00 93.94 183 TYR A C 1
ATOM 1405 O O . TYR A 1 183 ? -1.537 -5.600 -18.469 1.00 93.94 183 TYR A O 1
ATOM 1413 N N . CYS A 1 184 ? -0.569 -3.606 -18.113 1.00 92.88 184 CYS A N 1
ATOM 1414 C CA . CYS A 1 184 ? -1.309 -2.902 -19.160 1.00 92.88 184 CYS A CA 1
ATOM 1415 C C . CYS A 1 184 ? -1.045 -3.497 -20.551 1.00 92.88 184 CYS A C 1
ATOM 1417 O O . CYS A 1 184 ? -1.989 -3.688 -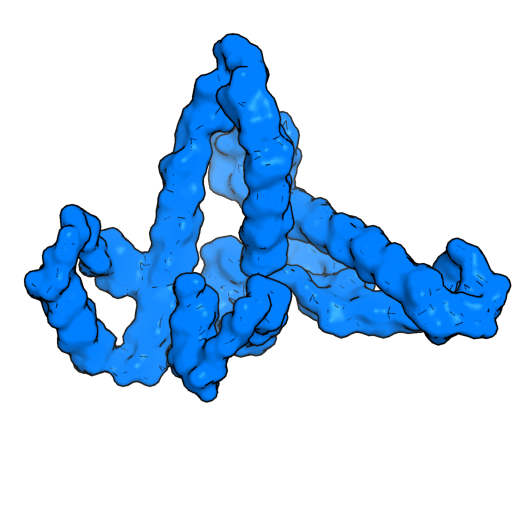21.314 1.00 92.88 184 CYS A O 1
ATOM 1419 N N . SER A 1 185 ? 0.202 -3.864 -20.855 1.00 93.12 185 SER A N 1
ATOM 1420 C CA . SER A 1 185 ? 0.599 -4.508 -22.110 1.00 93.12 185 SER A CA 1
ATOM 1421 C C . SER A 1 185 ? -0.163 -5.812 -22.352 1.00 93.12 185 SER A C 1
ATOM 1423 O O . SER A 1 185 ? -0.727 -6.025 -23.428 1.00 93.12 185 SER A O 1
ATOM 1425 N N . VAL A 1 186 ? -0.266 -6.663 -21.324 1.00 91.81 186 VAL A N 1
ATOM 1426 C CA . VAL A 1 186 ? -1.027 -7.919 -21.407 1.00 91.81 186 VAL A CA 1
ATOM 1427 C C . VAL A 1 186 ? -2.518 -7.652 -21.619 1.00 91.81 186 VAL A C 1
ATOM 1429 O O . VAL A 1 186 ? -3.153 -8.344 -22.412 1.00 91.81 186 VAL A O 1
ATOM 1432 N N . ARG A 1 187 ? -3.087 -6.641 -20.950 1.00 91.62 187 ARG A N 1
ATOM 1433 C CA . ARG A 1 187 ? -4.516 -6.298 -21.067 1.00 91.62 187 ARG A CA 1
ATOM 1434 C C . ARG A 1 187 ? -4.876 -5.673 -22.416 1.00 91.62 187 ARG A C 1
ATOM 1436 O O . ARG A 1 187 ? -5.933 -5.981 -22.956 1.00 91.62 187 ARG A O 1
ATOM 1443 N N . MET A 1 188 ? -4.016 -4.812 -22.958 1.00 88.81 188 MET A N 1
ATOM 1444 C CA . MET A 1 188 ? -4.231 -4.127 -24.239 1.00 88.81 188 MET A CA 1
ATOM 1445 C C . MET A 1 188 ? -3.900 -5.005 -25.454 1.00 88.81 188 MET A C 1
ATOM 1447 O O . MET A 1 188 ? -4.443 -4.781 -26.537 1.00 88.81 188 MET A O 1
ATOM 1451 N N . GLY A 1 189 ? -3.025 -5.996 -25.274 1.00 91.44 189 GLY A N 1
ATOM 1452 C CA . GLY A 1 189 ? -2.468 -6.821 -26.340 1.00 91.44 189 GLY A CA 1
ATOM 1453 C C . GLY A 1 189 ? -1.150 -6.255 -26.876 1.00 91.44 189 GLY A C 1
ATOM 1454 O O . GLY A 1 189 ? -1.004 -5.046 -27.065 1.00 91.44 189 GLY A O 1
ATOM 1455 N N . ARG A 1 190 ? -0.192 -7.151 -27.156 1.00 86.69 190 ARG A N 1
ATOM 1456 C CA . ARG A 1 190 ? 1.201 -6.801 -27.495 1.00 86.69 190 ARG A CA 1
ATOM 1457 C C . ARG A 1 190 ? 1.334 -5.846 -28.680 1.00 86.69 190 ARG A C 1
ATOM 1459 O O . ARG A 1 190 ? 2.099 -4.897 -28.586 1.00 86.69 190 ARG A O 1
ATOM 1466 N N . GLU A 1 191 ? 0.576 -6.065 -29.753 1.00 90.50 191 GLU A N 1
ATOM 1467 C CA . GLU A 1 191 ? 0.651 -5.215 -30.952 1.00 90.50 191 GLU A CA 1
ATOM 1468 C C . GLU A 1 191 ? 0.214 -3.778 -30.656 1.00 90.50 191 GLU A C 1
ATOM 1470 O O . GLU A 1 191 ? 0.929 -2.831 -30.966 1.00 90.50 191 GLU A O 1
ATOM 1475 N N . ARG A 1 192 ? -0.922 -3.605 -29.965 1.00 91.19 192 ARG A N 1
ATOM 1476 C CA . ARG A 1 192 ? -1.414 -2.272 -29.582 1.00 91.19 192 ARG A CA 1
ATOM 1477 C C . ARG A 1 192 ? -0.467 -1.580 -28.610 1.00 91.19 192 ARG A C 1
ATOM 1479 O O . ARG A 1 192 ? -0.255 -0.379 -28.725 1.00 91.19 192 ARG A O 1
ATOM 1486 N N . TRP A 1 193 ? 0.095 -2.336 -27.665 1.00 91.00 193 TRP A N 1
ATOM 1487 C CA . TRP A 1 193 ? 1.093 -1.822 -26.732 1.00 91.00 193 TRP A CA 1
ATOM 1488 C C . TRP A 1 193 ? 2.347 -1.334 -27.458 1.00 91.00 193 TRP A C 1
ATOM 1490 O O . TRP A 1 193 ? 2.829 -0.243 -27.175 1.00 91.00 193 TRP A O 1
ATOM 1500 N N . LYS A 1 194 ? 2.842 -2.110 -28.425 1.00 89.38 194 LYS A N 1
ATOM 1501 C CA . LYS A 1 194 ? 4.008 -1.745 -29.227 1.00 89.38 194 LYS A CA 1
ATOM 1502 C C . LYS A 1 194 ? 3.775 -0.443 -29.995 1.00 89.38 194 LYS A C 1
ATOM 1504 O O . LYS A 1 194 ? 4.571 0.474 -29.843 1.00 89.38 194 LYS A O 1
ATOM 1509 N N . THR A 1 195 ? 2.659 -0.327 -30.718 1.00 91.31 195 THR A N 1
ATOM 1510 C CA . THR A 1 195 ? 2.318 0.908 -31.446 1.00 91.31 195 THR A CA 1
ATOM 1511 C C . THR A 1 195 ? 2.211 2.115 -30.513 1.00 91.31 195 THR A C 1
ATOM 1513 O O . THR A 1 195 ? 2.703 3.187 -30.838 1.00 91.31 195 THR A O 1
ATOM 1516 N N . PHE A 1 196 ? 1.607 1.946 -29.333 1.00 88.44 196 PHE A N 1
ATOM 1517 C CA . PHE A 1 196 ? 1.528 3.007 -28.326 1.00 88.44 196 PHE A CA 1
ATOM 1518 C C . PHE A 1 196 ? 2.910 3.445 -27.814 1.00 88.44 196 PHE A C 1
ATOM 1520 O O . PHE A 1 196 ? 3.155 4.635 -27.637 1.00 88.44 196 PHE A O 1
ATOM 1527 N N . MET A 1 197 ? 3.817 2.494 -27.580 1.00 88.69 197 MET A N 1
ATOM 1528 C CA . MET A 1 197 ? 5.178 2.786 -27.128 1.00 88.69 197 MET A CA 1
ATOM 1529 C C . MET A 1 197 ? 6.015 3.483 -28.205 1.00 88.69 197 MET A C 1
ATOM 1531 O O . MET A 1 197 ? 6.777 4.387 -27.875 1.00 88.69 197 MET A O 1
ATOM 1535 N N . GLU A 1 198 ? 5.868 3.080 -29.468 1.00 89.25 198 GLU A N 1
ATOM 1536 C CA . GLU A 1 198 ? 6.527 3.719 -30.615 1.00 89.25 198 GLU A CA 1
ATOM 1537 C C . GLU A 1 198 ? 6.047 5.169 -30.784 1.00 89.25 198 GLU A C 1
ATOM 1539 O O . GLU A 1 198 ? 6.874 6.076 -30.835 1.00 89.25 198 GLU A O 1
ATOM 1544 N N . ASP A 1 199 ? 4.731 5.406 -30.743 1.00 88.88 199 ASP A N 1
ATOM 1545 C CA . ASP A 1 199 ? 4.138 6.751 -30.817 1.00 88.88 199 ASP A CA 1
ATOM 1546 C C . ASP A 1 199 ? 4.614 7.661 -29.670 1.00 88.88 199 ASP A C 1
ATOM 1548 O O . ASP A 1 199 ? 5.014 8.805 -29.889 1.00 88.88 199 ASP A O 1
ATOM 1552 N N . LEU A 1 200 ? 4.658 7.142 -28.437 1.00 86.81 200 LEU A N 1
ATOM 1553 C CA . LEU A 1 200 ? 5.184 7.887 -27.290 1.00 86.81 200 LEU A CA 1
ATOM 1554 C C . LEU A 1 200 ? 6.674 8.221 -27.414 1.00 86.81 200 LEU A C 1
ATOM 1556 O O . LEU A 1 200 ? 7.096 9.282 -26.956 1.00 86.81 200 LEU A O 1
ATOM 1560 N N . GLU A 1 201 ? 7.478 7.312 -27.964 1.00 86.62 201 GLU A N 1
ATOM 1561 C CA . GLU A 1 201 ? 8.920 7.501 -28.138 1.00 86.62 201 GLU A CA 1
ATOM 1562 C C . GLU A 1 201 ? 9.218 8.526 -29.241 1.00 86.62 201 GLU A C 1
ATOM 1564 O O . GLU A 1 201 ? 10.068 9.399 -29.048 1.00 86.62 201 GLU A O 1
ATOM 1569 N N . GLU A 1 202 ? 8.497 8.463 -30.363 1.00 86.94 202 GLU A N 1
ATOM 1570 C CA . GLU A 1 202 ? 8.612 9.415 -31.474 1.00 86.94 202 GLU A CA 1
ATOM 1571 C C . GLU A 1 202 ? 8.089 10.805 -31.090 1.00 86.94 202 GLU A C 1
ATOM 1573 O O . GLU A 1 202 ? 8.716 11.821 -31.397 1.00 86.94 202 GLU A O 1
ATOM 1578 N N . GLY A 1 203 ? 6.962 10.853 -30.376 1.00 83.06 203 GLY A N 1
ATOM 1579 C CA . GLY A 1 203 ? 6.289 12.079 -29.951 1.00 83.06 203 GLY A CA 1
ATOM 1580 C C . GLY A 1 203 ? 6.799 12.677 -28.637 1.00 83.06 203 GLY A C 1
ATOM 1581 O O . GLY A 1 203 ? 6.202 13.634 -28.132 1.00 83.06 203 GLY A O 1
ATOM 1582 N N . ARG A 1 204 ? 7.864 12.131 -28.033 1.00 80.62 204 ARG A N 1
A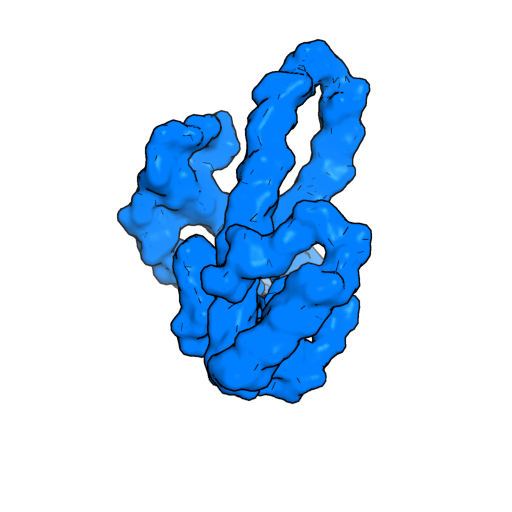TOM 1583 C CA . ARG A 1 204 ? 8.311 12.575 -26.705 1.00 80.62 204 ARG A CA 1
ATOM 1584 C C . ARG A 1 204 ? 8.741 14.044 -26.716 1.00 80.62 204 ARG A C 1
ATOM 1586 O O . ARG A 1 204 ? 9.644 14.460 -27.436 1.00 80.62 204 ARG A O 1
ATOM 1593 N N . ALA A 1 205 ? 8.146 14.826 -25.821 1.00 76.38 205 ALA A N 1
ATOM 1594 C CA . ALA A 1 205 ? 8.572 16.198 -25.531 1.00 76.38 205 ALA A CA 1
ATOM 1595 C C . ALA A 1 205 ? 9.596 16.274 -24.380 1.00 76.38 205 ALA A C 1
ATOM 1597 O O . ALA A 1 205 ? 10.067 17.355 -24.030 1.00 76.38 205 ALA A O 1
ATOM 1598 N N . ILE A 1 206 ? 9.916 15.134 -23.761 1.00 74.06 206 ILE A N 1
ATOM 1599 C CA . ILE A 1 206 ? 10.816 15.026 -22.610 1.00 74.06 206 ILE A CA 1
ATOM 1600 C C . ILE A 1 206 ? 12.039 14.177 -22.962 1.00 74.06 206 ILE A C 1
ATOM 1602 O O . ILE A 1 206 ? 11.972 13.287 -23.805 1.00 74.06 206 ILE A O 1
ATOM 1606 N N . SER A 1 207 ? 13.161 14.441 -22.290 1.00 71.00 207 SER A N 1
ATOM 1607 C CA . SER A 1 207 ? 14.452 13.777 -22.530 1.00 71.00 207 SER A CA 1
ATOM 1608 C C . SER A 1 207 ? 14.504 12.308 -22.094 1.00 71.00 207 SER A C 1
ATOM 1610 O O . SER A 1 207 ? 15.487 11.624 -22.367 1.00 71.00 207 SER A O 1
ATOM 1612 N N . PHE A 1 208 ? 13.470 11.817 -21.413 1.00 68.56 208 PHE A N 1
ATOM 1613 C CA . PHE A 1 208 ? 13.414 10.460 -20.891 1.00 68.56 208 PHE A CA 1
ATOM 1614 C C . PHE A 1 208 ? 12.671 9.529 -21.854 1.00 68.56 208 PHE A C 1
ATOM 1616 O O . PHE A 1 208 ? 11.550 9.832 -22.260 1.00 68.56 208 PHE A O 1
ATOM 1623 N N . SER A 1 209 ? 13.280 8.391 -22.199 1.00 75.88 209 SER A N 1
ATOM 1624 C CA . SER A 1 209 ? 12.658 7.386 -23.068 1.00 75.88 209 SER A CA 1
ATOM 1625 C C . SER A 1 209 ? 11.721 6.473 -22.268 1.00 75.88 209 SER A C 1
ATOM 1627 O O . SER A 1 209 ? 12.183 5.818 -21.329 1.00 75.88 209 SER A O 1
ATOM 1629 N N . PRO A 1 210 ? 10.433 6.348 -22.641 1.00 71.44 210 PRO A N 1
ATOM 1630 C CA . PRO A 1 210 ? 9.532 5.353 -22.061 1.00 71.44 210 PRO A CA 1
ATOM 1631 C C . PRO A 1 210 ? 10.045 3.918 -22.227 1.00 71.44 210 PRO A C 1
ATOM 1633 O O . PRO A 1 210 ? 9.843 3.089 -21.340 1.00 71.44 210 PRO A O 1
ATOM 1636 N N . LEU A 1 211 ? 10.765 3.624 -23.317 1.00 76.38 211 LEU A N 1
ATOM 1637 C CA . LEU A 1 211 ? 11.366 2.308 -23.549 1.00 76.38 211 LEU A CA 1
ATOM 1638 C C . LEU A 1 211 ? 12.404 1.952 -22.478 1.00 76.38 211 LEU A C 1
ATOM 1640 O O . LEU A 1 211 ? 12.537 0.784 -22.135 1.00 76.38 211 LEU A O 1
ATOM 1644 N N . ALA A 1 212 ? 13.086 2.928 -21.876 1.00 74.81 212 ALA A N 1
ATOM 1645 C CA . ALA A 1 212 ? 14.070 2.660 -20.826 1.00 74.81 212 ALA A CA 1
ATOM 1646 C C . ALA A 1 212 ? 13.456 2.108 -19.520 1.00 74.81 212 ALA A C 1
ATOM 1648 O O . ALA A 1 212 ? 14.194 1.636 -18.659 1.00 74.81 212 ALA A O 1
ATOM 1649 N N . VAL A 1 213 ? 12.129 2.181 -19.352 1.00 71.38 213 VAL A N 1
ATOM 1650 C CA . VAL A 1 213 ? 11.428 1.782 -18.113 1.00 71.38 213 VAL A CA 1
ATOM 1651 C C . VAL A 1 213 ? 10.277 0.811 -18.364 1.00 71.38 213 VAL A C 1
ATOM 1653 O O . VAL A 1 213 ? 9.953 0.023 -17.479 1.00 71.38 213 VAL A O 1
ATOM 1656 N N . TRP A 1 214 ? 9.628 0.876 -19.529 1.00 73.56 214 TRP A N 1
ATOM 1657 C CA . TRP A 1 214 ? 8.393 0.136 -19.827 1.00 73.56 214 TRP A CA 1
ATOM 1658 C C . TRP A 1 214 ? 8.537 -0.920 -20.934 1.00 73.56 214 TRP A C 1
ATOM 1660 O O . TRP A 1 214 ? 7.519 -1.513 -21.306 1.00 73.56 214 TRP A O 1
ATOM 1670 N N . SER A 1 215 ? 9.742 -1.121 -21.487 1.00 59.78 215 SER A N 1
ATOM 1671 C CA . SER A 1 215 ? 10.004 -2.190 -22.467 1.00 59.78 215 SER A CA 1
ATOM 1672 C C . SER A 1 215 ? 10.321 -3.536 -21.824 1.00 59.78 215 SER A C 1
ATOM 1674 O O . SER A 1 215 ? 10.870 -3.552 -20.698 1.00 59.78 215 SER A O 1
#

Radius of gyration: 20.34 Å; chains: 1; bounding box: 49×38×58 Å

Secondary structure (DSSP, 8-state):
-HHHHHHHHHHS---SSHHHHHHHHIIIIITTT-SPTTTT-EES--SHHHHHHHHHHHHHT----TTS---SHHHHHHHHHHHHHHHHHHHHHHHHHHHHHSHHHHHTT-SSTTSHHHHHHHHHHHHT--EEHHHHHHHHHHHIIIIIHHHHTS-TTSHHHHTTHHHHHHHHHHHHHHHHHHHHHHHH-HHHHHHHHHHHHHT--SSS-THHHH-

pLDDT: mean 88.6, std 11.29, range [52.81, 97.19]

Organism: NCBI:txid412755

Sequence (215 aa):
GAASAMIAAADGSFPETHASTARQWDRQIVEAKLAMAPFSDRLGSLVKSDVEGDLTGPRSRGSHSLTSVPRTPEQAWGCHAEYLSGTASWEQWNLEQQVRNSREFKELGVDNFRTKAARALRDDAFGRKSICFLHEASRYRGKANYRDAIYLAYGKAVPKLADGFIDDLTTVLTGFSAMAAGYCSVRMGRERWKTFMEDLEEGRAISFSPLAVWS

Foldseek 3Di:
DLLQLLLCLQPNDGDDDLVVSQVSSCVRQLVVVLDDPPQNQKQLFLQPVSLVVSLPVLVVLAAEDPVDDDDDPRNVSNNSSVLRVVLSVVVLVVLLVVLCVDPLNVVVVDDDCPDPSSVVSSRVSRNRDMDGPSSSVVVVCVCCVPPVVVVVPDDDCNVVVCVCVVVVVVVVVLVSNQSSLVSSCVSVDVVVSVVVLVCCQVPPPDPDRPVVRHD